Protein AF-A0A975C5L3-F1 (afdb_monomer_lite)

Secondary structure (DSSP, 8-state):
---PPPPEEEEEES--TTHHHHHHHHHHHTTTSEEEEEE-----HHHHHHHHH-SEEEEGGGSHHHHHHHHHHHTSTTHHHHHHHHHHHHHHHHHHHHHHHHT---SEEEEE-TTGGGSTT--GGGGG----TTEEEEETBTEEEEEHHHHHHHHGGGGGHHHHHTTTTS-----HHHHHHS-TTTTTGGGS-EETTT-TTGGG---HHHHHHHHHHTHHHHHHHHHS---GGGEE-TTS-BGGG-PSS-HHHHHHHHHHTTPEEEESSTT---GGGTSSGGG--

pLDDT: mean 81.51, std 17.02, range [28.88, 98.62]

Foldseek 3Di:
DPDDQFAEEEEEFEALVQLVLCVVVLVVPLVRYAYEYEYADDPDPSVVVSCVSHPYYDYLVVDPVSVVVLVVLVVDPCSRVLNRLSRLLVSLVRVVVVCVVVVHDGQKYKYAYNPCSLQPPPPCVLVSDADDLQAKAAQFPHMIMHGPNLVVLLSCLSVCQCVCPVPLLDQDQALLVLCLVAQCNRLVVLQHKDQCVLPVQSLVPPDSVVVSVSSVVCVVVSVVCSVPPDHLQRIDGNNRDRSVPPDPDGSNSSVRSS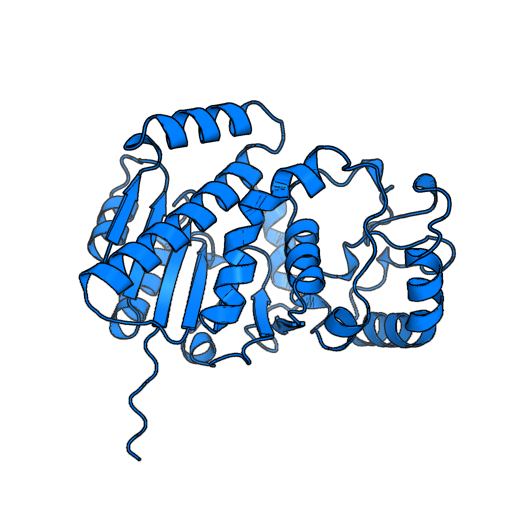VVVSHYYYHSDDPRDDPVSPPPPVVPD

Structure (mmCIF, N/CA/C/O backbone):
data_AF-A0A975C5L3-F1
#
_entry.id   AF-A0A975C5L3-F1
#
loop_
_atom_site.group_PDB
_atom_site.id
_atom_site.type_symbol
_atom_site.label_atom_id
_atom_site.label_alt_id
_atom_site.label_comp_id
_atom_site.label_asym_id
_atom_site.label_entity_id
_atom_site.label_seq_id
_atom_site.pdbx_PDB_ins_code
_atom_site.Cartn_x
_atom_site.Cartn_y
_atom_site.Cartn_z
_atom_site.occupancy
_atom_site.B_iso_or_equiv
_atom_site.auth_seq_id
_atom_site.auth_comp_id
_atom_site.auth_asym_id
_atom_site.auth_atom_id
_atom_site.pdbx_PDB_model_num
ATOM 1 N N . MET A 1 1 ? -29.195 -17.911 -3.425 1.00 42.03 1 MET A N 1
ATOM 2 C CA . MET A 1 1 ? -28.177 -17.625 -2.394 1.00 42.03 1 MET A CA 1
ATOM 3 C C . MET A 1 1 ? -28.223 -16.135 -2.129 1.00 42.03 1 MET A C 1
ATOM 5 O O . MET A 1 1 ? -28.009 -15.374 -3.059 1.00 42.03 1 MET A O 1
ATOM 9 N N . THR A 1 2 ? -28.608 -15.710 -0.929 1.00 42.00 2 THR A N 1
ATOM 10 C CA . THR A 1 2 ? -28.533 -14.300 -0.525 1.00 42.00 2 THR A CA 1
ATOM 11 C C . THR A 1 2 ? -27.067 -13.964 -0.293 1.00 42.00 2 THR A C 1
ATOM 13 O O . THR A 1 2 ? -26.479 -14.436 0.675 1.00 42.00 2 THR A O 1
ATOM 16 N N . THR A 1 3 ? -26.456 -13.226 -1.216 1.00 55.25 3 THR A N 1
ATOM 17 C CA . THR A 1 3 ? -25.088 -12.729 -1.061 1.00 55.25 3 THR A CA 1
ATOM 18 C C . THR A 1 3 ? -25.086 -11.711 0.072 1.00 55.25 3 THR A C 1
ATOM 20 O O . THR A 1 3 ? -25.647 -10.624 -0.067 1.00 55.25 3 THR A O 1
ATOM 23 N N . THR A 1 4 ? -24.520 -12.081 1.219 1.00 76.25 4 THR A N 1
ATOM 24 C CA . THR A 1 4 ? -24.207 -11.127 2.285 1.00 76.25 4 THR A CA 1
ATOM 25 C C . THR A 1 4 ? -23.258 -10.070 1.732 1.00 76.25 4 THR A C 1
ATOM 27 O O . THR A 1 4 ? -22.386 -10.392 0.925 1.00 76.25 4 THR A O 1
ATOM 30 N N . ALA A 1 5 ? -23.446 -8.812 2.134 1.00 82.94 5 ALA A N 1
ATOM 31 C CA . ALA A 1 5 ? -22.529 -7.742 1.757 1.00 82.94 5 ALA A CA 1
ATOM 32 C C . ALA A 1 5 ? -21.090 -8.099 2.190 1.00 82.94 5 ALA A C 1
ATOM 34 O O . ALA A 1 5 ? -20.931 -8.710 3.254 1.00 82.94 5 ALA A O 1
ATOM 35 N N . PRO A 1 6 ? -20.066 -7.751 1.388 1.00 87.38 6 PRO A N 1
ATOM 36 C CA . PRO A 1 6 ? -18.682 -8.053 1.727 1.00 87.38 6 PRO A CA 1
ATOM 37 C C . PRO A 1 6 ? -18.270 -7.336 3.014 1.00 87.38 6 PRO A C 1
ATOM 39 O O . PRO A 1 6 ? -18.607 -6.168 3.216 1.00 87.38 6 PRO A O 1
ATOM 42 N N . ARG A 1 7 ? -17.512 -8.022 3.869 1.00 92.44 7 ARG A N 1
ATOM 43 C CA . ARG A 1 7 ? -16.868 -7.428 5.043 1.00 92.44 7 ARG A CA 1
ATOM 44 C C . ARG A 1 7 ? -15.576 -6.749 4.620 1.00 92.44 7 ARG A C 1
ATOM 46 O O . ARG A 1 7 ? -14.694 -7.388 4.045 1.00 92.44 7 ARG A O 1
ATOM 53 N N . ILE A 1 8 ? -15.454 -5.467 4.934 1.00 92.94 8 ILE A N 1
ATOM 54 C CA . ILE A 1 8 ? -14.331 -4.634 4.507 1.00 92.94 8 ILE A CA 1
ATOM 55 C C . ILE A 1 8 ? -13.566 -4.158 5.736 1.00 92.94 8 ILE A C 1
ATOM 57 O O . ILE A 1 8 ? -14.170 -3.653 6.681 1.00 92.94 8 ILE A O 1
ATOM 61 N N . ALA A 1 9 ? -12.242 -4.284 5.689 1.00 95.56 9 ALA A N 1
ATOM 62 C CA . ALA A 1 9 ? -11.347 -3.659 6.650 1.00 95.56 9 ALA A CA 1
ATOM 63 C C . ALA A 1 9 ? -10.586 -2.491 6.016 1.00 95.56 9 ALA A C 1
ATOM 65 O O . ALA A 1 9 ? -10.124 -2.560 4.874 1.00 95.56 9 ALA A O 1
ATOM 66 N N . ILE A 1 10 ? -10.408 -1.433 6.797 1.00 94.38 10 ILE A N 1
ATOM 67 C CA . ILE A 1 10 ? -9.549 -0.297 6.493 1.00 94.38 10 ILE A CA 1
ATOM 68 C C . ILE A 1 10 ? -8.379 -0.317 7.469 1.00 94.38 10 ILE A C 1
ATOM 70 O O . ILE A 1 10 ? -8.568 -0.392 8.678 1.00 94.38 10 ILE A O 1
ATOM 74 N N . ILE A 1 11 ? -7.169 -0.201 6.944 1.00 96.56 11 ILE A N 1
ATOM 75 C CA . ILE A 1 11 ? -5.928 -0.075 7.692 1.00 96.56 11 ILE A CA 1
ATOM 76 C C . ILE A 1 11 ? -5.390 1.342 7.524 1.00 96.56 11 ILE A C 1
ATOM 78 O O . ILE A 1 11 ? -5.170 1.814 6.407 1.00 96.56 11 ILE A O 1
ATOM 82 N N . VAL A 1 12 ? -5.095 1.994 8.642 1.00 94.81 12 VAL A N 1
ATOM 83 C CA . VAL A 1 12 ? -4.258 3.193 8.690 1.00 94.81 12 VAL A CA 1
ATOM 84 C C . VAL A 1 12 ? -2.928 2.816 9.325 1.00 94.81 12 VAL A C 1
ATOM 86 O O . VAL A 1 12 ? -2.862 2.437 10.492 1.00 94.81 12 VAL A O 1
ATOM 89 N N . SER A 1 13 ? -1.861 2.925 8.540 1.00 93.06 13 SER A N 1
ATOM 90 C CA . SER A 1 13 ? -0.496 2.611 8.959 1.00 93.06 13 SER A CA 1
ATOM 91 C C . SER A 1 13 ? 0.419 3.805 8.705 1.00 93.06 13 SER A C 1
ATOM 93 O O . SER A 1 13 ? 0.439 4.337 7.591 1.00 93.06 13 SER A O 1
ATOM 95 N N . GLY A 1 14 ? 1.210 4.206 9.700 1.00 88.19 14 GLY A N 1
ATOM 96 C CA . GLY A 1 14 ? 2.144 5.329 9.567 1.00 88.19 14 GLY A CA 1
ATOM 97 C C . GLY A 1 14 ? 1.851 6.463 10.539 1.00 88.19 14 GLY A C 1
ATOM 98 O O . GLY A 1 14 ? 1.280 6.246 11.598 1.00 88.19 14 GLY A O 1
ATOM 99 N N . GLN A 1 15 ? 2.288 7.673 10.198 1.00 85.50 15 GLN A N 1
ATOM 100 C CA . GLN A 1 15 ? 2.029 8.853 11.021 1.00 85.50 15 GLN A CA 1
ATOM 101 C C . GLN A 1 15 ? 0.695 9.492 10.634 1.00 85.50 15 GLN A C 1
ATOM 103 O O . GLN A 1 15 ? 0.404 9.647 9.450 1.00 85.50 15 GLN A O 1
ATOM 108 N N . THR A 1 16 ? -0.076 9.935 11.623 1.00 89.81 16 THR A N 1
ATOM 109 C CA . THR A 1 16 ? -1.404 10.538 11.433 1.00 89.81 16 THR A CA 1
ATOM 110 C C . THR A 1 16 ? -1.349 12.052 11.167 1.00 89.81 16 THR A C 1
ATOM 112 O O . THR A 1 16 ? -2.200 12.789 11.644 1.00 89.81 16 THR A O 1
ATOM 115 N N . ARG A 1 17 ? -0.337 12.556 10.440 1.00 81.88 17 ARG A N 1
ATOM 116 C CA . ARG A 1 17 ? 0.014 14.001 10.375 1.00 81.88 17 ARG A CA 1
ATOM 117 C C . ARG A 1 17 ? -1.077 14.939 9.845 1.00 81.88 17 ARG A C 1
ATOM 119 O O . ARG A 1 17 ? -1.016 16.130 10.116 1.00 81.88 17 ARG A O 1
ATOM 126 N N . CYS A 1 18 ? -2.001 14.427 9.039 1.00 86.50 18 CYS A N 1
ATOM 127 C CA . CYS A 1 18 ? -3.056 15.218 8.392 1.00 86.50 18 CYS A CA 1
ATOM 128 C C . CYS A 1 18 ? -4.451 14.687 8.735 1.00 86.50 18 CYS A C 1
ATOM 130 O O . CYS A 1 18 ? -5.402 14.856 7.969 1.00 86.50 18 CYS A O 1
ATOM 132 N N . ILE A 1 19 ? -4.567 13.974 9.860 1.00 90.12 19 ILE A N 1
ATOM 133 C CA . ILE A 1 19 ? -5.833 13.368 10.258 1.00 90.12 19 ILE A CA 1
ATOM 134 C C . ILE A 1 19 ? -6.910 14.421 10.527 1.00 90.12 19 ILE A C 1
ATOM 136 O O . ILE A 1 19 ? -8.064 14.197 10.194 1.00 90.12 19 ILE A O 1
ATOM 140 N N . ASP A 1 20 ? -6.546 15.602 11.018 1.00 88.88 20 ASP A N 1
ATOM 141 C CA . ASP A 1 20 ? -7.438 16.757 11.169 1.00 88.88 20 ASP A CA 1
ATOM 142 C C . ASP A 1 20 ? -8.219 17.085 9.881 1.00 88.88 20 ASP A C 1
ATOM 144 O O . ASP A 1 20 ? -9.406 17.412 9.932 1.00 88.88 20 ASP A O 1
ATOM 148 N N . ARG A 1 21 ? -7.581 16.923 8.716 1.00 86.38 21 ARG A N 1
ATOM 149 C CA . ARG A 1 21 ? -8.182 17.186 7.401 1.00 86.38 21 ARG A CA 1
ATOM 150 C C . ARG A 1 21 ? -9.021 16.028 6.875 1.00 86.38 21 ARG A C 1
ATOM 152 O O . ARG A 1 21 ? -9.931 16.259 6.085 1.00 86.38 21 ARG A O 1
ATOM 159 N N . THR A 1 22 ? -8.740 14.793 7.289 1.00 86.44 22 THR A N 1
ATOM 160 C CA . THR A 1 22 ? -9.353 13.576 6.722 1.00 86.44 22 THR A CA 1
ATOM 161 C C . THR A 1 22 ? -10.258 12.815 7.690 1.00 86.44 22 THR A C 1
ATOM 163 O O . THR A 1 22 ? -10.952 11.893 7.274 1.00 86.44 22 THR A O 1
ATOM 166 N N . LEU A 1 23 ? -10.340 13.214 8.962 1.00 89.38 23 LEU A N 1
ATOM 167 C CA . LEU A 1 23 ? -11.107 12.517 10.002 1.00 89.38 23 LEU A CA 1
ATOM 168 C C . LEU A 1 23 ? -12.591 12.356 9.652 1.00 89.38 23 LEU A C 1
ATOM 170 O O . LEU A 1 23 ? -13.190 11.319 9.927 1.00 89.38 23 LEU A O 1
ATOM 174 N N . HIS A 1 24 ? -13.178 13.362 9.001 1.00 86.94 24 HIS A N 1
ATOM 175 C CA . HIS A 1 24 ? -14.564 13.307 8.540 1.00 86.94 24 HIS A CA 1
ATOM 176 C C . HIS A 1 24 ? -14.813 12.166 7.538 1.00 86.94 24 HIS A C 1
ATOM 178 O O . HIS A 1 24 ? -15.898 11.588 7.546 1.00 86.94 24 HIS A O 1
ATOM 184 N N . LEU A 1 25 ? -13.811 11.805 6.727 1.00 84.62 25 LEU A N 1
ATOM 185 C CA . LEU A 1 25 ? -13.885 10.670 5.807 1.00 84.62 25 LEU A CA 1
ATOM 186 C C . LEU A 1 25 ? -13.914 9.354 6.584 1.00 84.62 25 LEU A C 1
ATOM 188 O O . LEU A 1 25 ? -14.790 8.528 6.346 1.00 84.62 25 LEU A O 1
ATOM 192 N N . PHE A 1 26 ? -13.019 9.191 7.565 1.00 88.00 26 PHE A N 1
ATOM 193 C CA . PHE A 1 26 ? -12.974 7.988 8.401 1.00 88.00 26 PHE A CA 1
ATOM 194 C C . PHE A 1 26 ? -14.278 7.761 9.164 1.00 88.00 26 PHE A C 1
ATOM 196 O O . PHE A 1 26 ? -14.747 6.628 9.189 1.00 88.00 26 PHE A O 1
ATOM 203 N N . ARG A 1 27 ? -14.911 8.819 9.696 1.00 89.62 27 ARG A N 1
ATOM 204 C CA . ARG A 1 27 ? -16.241 8.712 10.325 1.00 89.62 27 ARG A CA 1
ATOM 205 C C . ARG A 1 27 ? -17.258 8.067 9.376 1.00 89.62 27 ARG A C 1
ATOM 207 O O . ARG A 1 27 ? -17.875 7.073 9.745 1.00 89.62 27 ARG A O 1
ATOM 214 N N . GLY A 1 28 ? -17.373 8.573 8.145 1.00 85.94 28 GLY A N 1
ATOM 215 C CA . GLY A 1 28 ? -18.297 8.017 7.149 1.00 85.94 28 GLY A CA 1
ATOM 216 C C . GLY A 1 28 ? -17.922 6.599 6.706 1.00 85.94 28 GLY A C 1
ATOM 217 O O . GLY A 1 28 ? -18.781 5.738 6.549 1.00 85.94 28 GLY A O 1
ATOM 218 N N . TRP A 1 29 ? -16.632 6.308 6.546 1.00 85.62 29 TRP A N 1
ATOM 219 C CA . TRP A 1 29 ? -16.181 4.975 6.143 1.00 85.62 29 TRP A CA 1
ATOM 220 C C . TRP A 1 29 ? -16.449 3.908 7.205 1.00 85.62 29 TRP A C 1
ATOM 222 O O . TRP A 1 29 ? -16.836 2.790 6.856 1.00 85.62 29 TRP A O 1
ATOM 232 N N . THR A 1 30 ? -16.334 4.263 8.487 1.00 90.00 30 THR A N 1
ATOM 233 C CA . THR A 1 30 ? -16.608 3.341 9.601 1.00 90.00 30 THR A CA 1
ATOM 234 C C . THR A 1 30 ? -18.077 2.945 9.758 1.00 90.00 30 THR A C 1
ATOM 236 O O . THR A 1 30 ? -18.391 2.045 10.532 1.00 90.00 30 THR A O 1
ATOM 239 N N . GLU A 1 31 ? -18.988 3.539 8.981 1.00 87.50 31 GLU A N 1
ATOM 240 C CA . GLU A 1 31 ? -20.376 3.072 8.885 1.00 87.50 31 GLU A CA 1
ATOM 241 C C . GLU A 1 31 ? -20.504 1.748 8.111 1.00 87.50 31 GLU A C 1
ATOM 243 O O . GLU A 1 31 ? -21.488 1.029 8.280 1.00 87.50 31 GLU A O 1
ATOM 248 N N . THR A 1 32 ? -19.536 1.420 7.244 1.00 85.50 32 THR A N 1
ATOM 249 C CA . THR A 1 32 ? -19.613 0.243 6.351 1.00 85.50 32 THR A CA 1
ATOM 250 C C . THR A 1 32 ? -18.341 -0.602 6.294 1.00 85.50 32 THR A C 1
ATOM 252 O O . THR A 1 32 ? -18.314 -1.612 5.592 1.00 85.50 32 THR A O 1
ATOM 255 N N . ALA A 1 33 ? -17.300 -0.214 7.027 1.00 91.06 33 ALA A N 1
ATOM 256 C CA . ALA A 1 33 ? -16.035 -0.928 7.115 1.00 91.06 33 ALA A CA 1
ATOM 257 C C . ALA A 1 33 ? -15.465 -0.835 8.532 1.00 91.06 33 ALA A C 1
ATOM 259 O O . ALA A 1 33 ? -15.693 0.140 9.245 1.00 91.06 33 ALA A O 1
ATOM 260 N N . ASP A 1 34 ? -14.673 -1.828 8.913 1.00 96.31 34 ASP A N 1
ATOM 261 C CA . ASP A 1 34 ? -13.998 -1.852 10.205 1.00 96.31 34 ASP A CA 1
ATOM 262 C C . ASP A 1 34 ? -12.599 -1.246 10.093 1.00 96.31 34 ASP A C 1
ATOM 264 O O . ASP A 1 34 ? -11.837 -1.563 9.180 1.00 96.31 34 ASP A O 1
ATOM 268 N N . LEU A 1 35 ? -12.256 -0.349 11.017 1.00 96.75 35 LEU A N 1
ATOM 269 C CA . LEU A 1 35 ? -10.998 0.394 10.995 1.00 96.75 35 LEU A CA 1
ATOM 270 C C . LEU A 1 35 ? -9.958 -0.224 11.941 1.00 96.75 35 LEU A C 1
ATOM 272 O O . LEU A 1 35 ? -10.248 -0.505 13.102 1.00 96.75 35 LEU A O 1
ATOM 276 N N . PHE A 1 36 ? -8.727 -0.344 11.455 1.00 98.50 36 PHE A N 1
ATOM 277 C CA . PHE A 1 36 ? -7.550 -0.815 12.177 1.00 98.50 36 PHE A CA 1
ATOM 278 C C . PHE A 1 36 ? -6.430 0.212 12.065 1.00 98.50 36 PHE A C 1
ATOM 280 O O . PHE A 1 36 ? -6.155 0.715 10.973 1.00 98.50 36 PHE A O 1
ATOM 287 N N . VAL A 1 37 ? -5.764 0.530 13.177 1.00 97.94 37 VAL A N 1
ATOM 288 C CA . VAL A 1 37 ? -4.755 1.601 13.197 1.00 97.94 37 VAL A CA 1
ATOM 289 C C . VAL A 1 37 ? -3.463 1.138 13.857 1.00 97.94 37 VAL A C 1
ATOM 291 O O . VAL A 1 37 ? -3.467 0.714 15.009 1.00 97.94 37 VAL A O 1
ATOM 294 N N . VAL A 1 38 ? -2.337 1.289 13.159 1.00 97.94 38 VAL A N 1
ATOM 295 C CA . VAL A 1 38 ? -1.002 1.171 13.762 1.00 97.94 38 VAL A CA 1
ATOM 296 C C . VAL A 1 38 ? -0.193 2.425 13.464 1.00 97.94 38 VAL A C 1
ATOM 298 O O . VAL A 1 38 ? 0.075 2.764 12.309 1.00 97.94 38 VAL A O 1
ATOM 301 N N . THR A 1 39 ? 0.190 3.135 14.521 1.00 96.62 39 THR A N 1
ATOM 302 C CA . THR A 1 39 ? 0.793 4.474 14.435 1.00 96.62 39 THR A CA 1
ATOM 303 C C . THR A 1 39 ? 1.829 4.689 15.537 1.00 96.62 39 THR A C 1
ATOM 305 O O . THR A 1 39 ? 1.969 3.872 16.440 1.00 96.62 39 THR A O 1
ATOM 308 N N . ASN A 1 40 ? 2.554 5.803 15.458 1.00 95.56 40 ASN A N 1
ATOM 309 C CA . ASN A 1 40 ? 3.244 6.375 16.611 1.00 95.56 40 ASN A CA 1
ATOM 310 C C . ASN A 1 40 ? 2.274 7.161 17.487 1.00 95.56 40 ASN A C 1
ATOM 312 O O . ASN A 1 40 ? 1.288 7.723 16.985 1.00 95.56 40 ASN A O 1
ATOM 316 N N . ARG A 1 41 ? 2.593 7.254 18.774 1.00 94.00 41 ARG A N 1
ATOM 317 C CA . ARG A 1 41 ? 1.854 8.082 19.725 1.00 94.00 41 ARG A CA 1
ATOM 318 C C . ARG A 1 41 ? 2.050 9.566 19.415 1.00 94.00 41 ARG A C 1
ATOM 320 O O . ARG A 1 41 ? 3.173 10.043 19.273 1.00 94.00 41 ARG A O 1
ATOM 327 N N . ALA A 1 42 ? 0.951 10.309 19.353 1.00 89.25 42 ALA A N 1
ATOM 328 C CA . ALA A 1 42 ? 0.951 11.764 19.278 1.00 89.25 42 ALA A CA 1
ATOM 329 C C . ALA A 1 42 ? -0.054 12.338 20.288 1.00 89.25 42 ALA A C 1
ATOM 331 O O . ALA A 1 42 ? -1.143 11.799 20.476 1.00 89.25 42 ALA A O 1
ATOM 332 N N . GLU A 1 43 ? 0.277 13.465 20.921 1.00 76.81 43 GLU A N 1
ATOM 333 C CA . GLU A 1 43 ? -0.654 14.199 21.795 1.00 76.81 43 GLU A CA 1
ATOM 334 C C . GLU A 1 43 ? -1.637 15.056 20.976 1.00 76.81 43 GLU A C 1
ATOM 336 O O . GLU A 1 43 ? -1.821 16.246 21.221 1.00 76.81 43 GLU A O 1
ATOM 341 N N . ASP A 1 44 ? -2.264 14.438 19.976 1.00 87.31 44 ASP A N 1
ATOM 342 C CA . ASP A 1 44 ? -3.196 15.062 19.039 1.00 87.31 44 ASP A CA 1
ATOM 343 C C . ASP A 1 44 ? -4.633 14.590 19.329 1.00 87.31 44 ASP A C 1
ATOM 345 O O . ASP A 1 44 ? -4.915 13.390 19.409 1.00 87.31 44 ASP A O 1
ATOM 349 N N . ALA A 1 45 ? -5.561 15.538 19.488 1.00 90.69 45 ALA A N 1
ATOM 350 C CA . ALA A 1 45 ? -6.979 15.254 19.691 1.00 90.69 45 ALA A CA 1
ATOM 351 C C . ALA A 1 45 ? -7.607 14.499 18.506 1.00 90.69 45 ALA A C 1
ATOM 353 O O . ALA A 1 45 ? -8.419 13.601 18.719 1.00 90.69 45 ALA A O 1
ATOM 354 N N . ALA A 1 46 ? -7.204 14.809 17.273 1.00 91.19 46 ALA A N 1
ATOM 355 C CA . ALA A 1 46 ? -7.711 14.151 16.077 1.00 91.19 46 ALA A CA 1
ATOM 356 C C . ALA A 1 46 ? -7.177 12.713 15.943 1.00 91.19 46 ALA A C 1
ATOM 358 O O . ALA A 1 46 ? -7.911 11.832 15.494 1.00 91.19 46 ALA A O 1
ATOM 359 N N . GLN A 1 47 ? -5.952 12.432 16.415 1.00 94.62 47 GLN A N 1
ATOM 360 C CA . GLN A 1 47 ? -5.470 11.051 16.548 1.00 94.62 47 GLN A CA 1
ATOM 361 C C . GLN A 1 47 ? -6.309 10.286 17.579 1.00 94.62 47 GLN A C 1
ATOM 363 O O . GLN A 1 47 ? -6.781 9.192 17.282 1.00 94.62 47 GLN A O 1
ATOM 368 N N . LYS A 1 48 ? -6.537 10.862 18.768 1.00 95.06 48 LYS A N 1
ATOM 369 C CA . LYS A 1 48 ? -7.373 10.235 19.811 1.00 95.06 48 LYS A CA 1
ATOM 370 C C . LYS A 1 48 ? -8.770 9.908 19.286 1.00 95.06 48 LYS A C 1
ATOM 372 O O . LYS A 1 48 ? -9.288 8.831 19.568 1.00 95.06 48 LYS A O 1
ATOM 377 N N . GLU A 1 49 ? -9.352 10.801 18.491 1.00 96.12 49 GLU A N 1
ATOM 378 C CA . GLU A 1 49 ? -10.651 10.550 17.881 1.00 96.12 49 GLU A CA 1
ATOM 379 C C . GLU A 1 49 ? -10.610 9.431 16.829 1.00 96.12 49 GLU A C 1
ATOM 381 O O . GLU A 1 49 ? -11.444 8.532 16.888 1.00 96.12 49 GLU A O 1
ATOM 386 N N . LEU A 1 50 ? -9.625 9.423 15.921 1.00 95.44 50 LEU A N 1
ATOM 387 C CA . LEU A 1 50 ? -9.445 8.333 14.951 1.00 95.44 50 LEU A CA 1
ATOM 388 C C . LEU A 1 50 ? -9.358 6.965 15.646 1.00 95.44 50 LEU A C 1
ATOM 390 O O . LEU A 1 50 ? -9.991 6.007 15.208 1.00 95.44 50 LEU A O 1
ATOM 394 N N . LEU A 1 51 ? -8.599 6.877 16.741 1.00 96.25 51 LEU A N 1
ATOM 395 C CA . LEU A 1 51 ? -8.467 5.645 17.523 1.00 96.25 51 LEU A CA 1
ATOM 396 C C . LEU A 1 51 ? -9.790 5.227 18.181 1.00 96.25 51 LEU A C 1
ATOM 398 O O . LEU A 1 51 ? -10.041 4.034 18.324 1.00 96.25 51 LEU A O 1
ATOM 402 N N . GLY A 1 52 ? -10.655 6.184 18.532 1.00 97.25 52 GLY A N 1
ATOM 403 C CA . GLY A 1 52 ? -12.007 5.919 19.034 1.00 97.25 52 GLY A CA 1
ATOM 404 C C . GLY A 1 52 ? -12.965 5.333 17.989 1.00 97.25 52 GLY A C 1
ATOM 405 O O . GLY A 1 52 ? -13.966 4.727 18.364 1.00 97.25 52 GLY A O 1
ATOM 406 N N . LEU A 1 53 ? -12.660 5.481 16.695 1.00 96.69 53 LEU A N 1
ATOM 407 C CA . LEU A 1 53 ? -13.408 4.863 15.593 1.00 96.69 53 LEU A CA 1
ATOM 408 C C . LEU A 1 53 ? -12.915 3.441 15.261 1.00 96.69 53 LEU A C 1
ATOM 410 O O . LEU A 1 53 ? -13.619 2.679 14.599 1.00 96.69 53 LEU A O 1
ATOM 414 N N . ALA A 1 54 ? -11.696 3.087 15.673 1.00 97.88 54 ALA A N 1
ATOM 415 C CA . ALA A 1 54 ? -11.052 1.833 15.301 1.00 97.88 54 ALA A CA 1
ATOM 416 C C . ALA A 1 54 ? -11.585 0.636 16.108 1.00 97.88 54 ALA A C 1
ATOM 418 O O . ALA A 1 54 ? -11.818 0.732 17.311 1.00 97.88 54 ALA A O 1
ATOM 419 N N . LYS A 1 55 ? -11.718 -0.526 15.456 1.00 98.12 55 LYS A N 1
ATOM 420 C CA . LYS A 1 55 ? -12.008 -1.808 16.120 1.00 98.12 55 LYS A CA 1
ATOM 421 C C . LYS A 1 55 ? -10.833 -2.301 16.946 1.00 98.12 55 LYS A C 1
ATOM 423 O O . LYS A 1 55 ? -11.030 -2.862 18.019 1.00 98.12 55 LYS A O 1
ATOM 428 N N . ALA A 1 56 ? -9.625 -2.077 16.443 1.00 98.31 56 ALA A N 1
ATOM 429 C CA . ALA A 1 56 ? -8.393 -2.338 17.157 1.00 98.31 56 ALA A CA 1
ATOM 430 C C . ALA A 1 56 ? -7.321 -1.340 16.720 1.00 98.31 56 ALA A C 1
ATOM 432 O O . ALA A 1 56 ? -7.282 -0.894 15.568 1.00 98.31 56 ALA A O 1
ATOM 433 N N . TRP A 1 57 ? -6.424 -1.007 17.639 1.00 98.00 57 TRP A N 1
ATOM 434 C CA . TRP A 1 57 ? -5.287 -0.150 17.350 1.00 98.00 57 TRP A CA 1
ATOM 435 C C . TRP A 1 57 ? -4.075 -0.516 18.205 1.00 98.00 57 TRP A C 1
ATOM 437 O O . TRP A 1 57 ? -4.205 -1.175 19.236 1.00 98.00 57 TRP A O 1
ATOM 447 N N . ARG A 1 58 ? -2.887 -0.099 17.761 1.00 97.06 58 ARG A N 1
ATOM 448 C CA . ARG A 1 58 ? -1.623 -0.290 18.481 1.00 97.06 58 ARG A CA 1
ATOM 449 C C . ARG A 1 58 ? -0.686 0.893 18.250 1.00 97.06 58 ARG A C 1
ATOM 451 O O . ARG A 1 58 ? -0.580 1.392 17.127 1.00 97.06 58 ARG A O 1
ATOM 458 N N . PHE A 1 59 ? 0.028 1.297 19.296 1.00 97.62 59 PHE A N 1
ATOM 459 C CA . PHE A 1 59 ? 1.198 2.158 19.163 1.00 97.62 59 PHE A CA 1
ATOM 460 C C . PHE A 1 59 ? 2.465 1.316 19.022 1.00 97.62 59 PHE A C 1
ATOM 462 O O . PHE A 1 59 ? 2.623 0.330 19.740 1.00 97.62 59 PHE A O 1
ATOM 469 N N . ILE A 1 60 ? 3.369 1.693 18.113 1.00 96.56 60 ILE A N 1
ATOM 470 C CA . ILE A 1 60 ? 4.661 0.998 17.963 1.00 96.56 60 ILE A CA 1
ATOM 471 C C . ILE A 1 60 ? 5.467 1.061 19.266 1.00 96.56 60 ILE A C 1
ATOM 473 O O . ILE A 1 60 ? 6.114 0.091 19.636 1.00 96.56 60 ILE A O 1
ATOM 477 N N . GLU A 1 61 ? 5.359 2.169 19.998 1.00 96.19 61 GLU A N 1
ATOM 478 C CA . GLU A 1 61 ? 6.055 2.405 21.263 1.00 96.19 61 GLU A CA 1
ATOM 479 C C . GLU A 1 61 ? 5.611 1.473 22.402 1.00 96.19 61 GLU A C 1
ATOM 481 O O . GLU A 1 61 ? 6.325 1.357 23.397 1.00 96.19 61 GLU A O 1
ATOM 486 N N . ASP A 1 62 ? 4.447 0.823 22.281 1.00 96.38 62 ASP A N 1
ATOM 487 C CA . ASP A 1 62 ? 3.922 -0.080 23.312 1.00 96.38 62 ASP A CA 1
ATOM 488 C C . ASP A 1 62 ? 4.572 -1.482 23.252 1.00 96.38 62 ASP A C 1
ATOM 490 O O . ASP A 1 62 ? 4.414 -2.273 24.182 1.00 96.38 62 ASP A O 1
ATOM 494 N N . ASP A 1 63 ? 5.325 -1.790 22.189 1.00 96.94 63 ASP A N 1
ATOM 495 C CA . ASP A 1 63 ? 6.106 -3.020 22.028 1.00 96.94 63 ASP A CA 1
ATOM 496 C C . ASP A 1 63 ? 7.594 -2.670 21.895 1.00 96.94 63 ASP A C 1
ATOM 498 O O . ASP A 1 63 ? 8.020 -2.028 20.933 1.00 96.94 63 ASP A O 1
ATOM 502 N N . SER A 1 64 ? 8.407 -3.101 22.863 1.00 96.25 64 SER A N 1
ATOM 503 C CA . SER A 1 64 ? 9.828 -2.745 22.905 1.00 96.25 64 SER A CA 1
ATOM 504 C C . SER A 1 64 ? 10.605 -3.233 21.682 1.00 96.25 64 SER A C 1
ATOM 506 O O . SER A 1 64 ? 11.492 -2.526 21.216 1.00 96.25 64 SER A O 1
ATOM 508 N N . ALA A 1 65 ? 10.274 -4.410 21.141 1.00 96.19 65 ALA A N 1
ATOM 509 C CA . ALA A 1 65 ? 10.981 -4.953 19.986 1.00 96.19 65 ALA A CA 1
ATOM 510 C C . ALA A 1 65 ? 10.643 -4.164 18.713 1.00 96.19 65 ALA A C 1
ATOM 512 O O . ALA A 1 65 ? 11.540 -3.831 17.940 1.00 96.19 65 ALA A O 1
ATOM 513 N N . LEU A 1 66 ? 9.368 -3.805 18.524 1.00 95.56 66 LEU A N 1
ATOM 514 C CA . LEU A 1 66 ? 8.947 -2.976 17.389 1.00 95.56 66 LEU A CA 1
ATOM 515 C C . LEU A 1 66 ? 9.511 -1.554 17.477 1.00 95.56 66 LEU A C 1
ATOM 517 O O . LEU A 1 66 ? 9.912 -0.990 16.459 1.00 95.56 66 LEU A O 1
ATOM 521 N N . ALA A 1 67 ? 9.571 -0.982 18.680 1.00 96.50 67 ALA A N 1
ATOM 522 C CA . ALA A 1 67 ? 10.167 0.329 18.908 1.00 96.50 67 ALA A CA 1
ATOM 523 C C . ALA A 1 67 ? 11.675 0.340 18.601 1.00 96.50 67 ALA A C 1
ATOM 525 O O . ALA A 1 67 ? 12.167 1.277 17.969 1.00 96.50 67 ALA A O 1
ATOM 526 N N . GLU A 1 68 ? 12.409 -0.701 19.006 1.00 96.56 68 GLU A N 1
ATOM 527 C CA . GLU A 1 68 ? 13.830 -0.871 18.673 1.00 96.56 68 GLU A CA 1
ATOM 528 C C . GLU A 1 68 ? 14.051 -1.032 17.163 1.00 96.56 68 GLU A C 1
ATOM 530 O O . GLU A 1 68 ? 14.949 -0.401 16.599 1.00 96.56 68 GLU A O 1
ATOM 535 N N . GLU A 1 69 ? 13.214 -1.828 16.492 1.00 94.25 69 GLU A N 1
ATOM 536 C CA . GLU A 1 69 ? 13.276 -2.019 15.042 1.00 94.25 69 GLU A CA 1
ATOM 537 C C . GLU A 1 69 ? 12.992 -0.714 14.285 1.00 94.25 69 GLU A C 1
ATOM 539 O O . GLU A 1 69 ? 13.761 -0.329 13.400 1.00 94.25 69 GLU A O 1
ATOM 544 N N . GLU A 1 70 ? 11.941 0.022 14.661 1.00 94.50 70 GLU A N 1
ATOM 545 C CA . GLU A 1 70 ? 11.656 1.336 14.083 1.00 94.50 70 GLU A CA 1
ATOM 546 C C . GLU A 1 70 ? 12.821 2.310 14.305 1.00 94.50 70 GLU A C 1
ATOM 548 O O . GLU A 1 70 ? 13.253 2.977 13.362 1.00 94.50 70 GLU A O 1
ATOM 553 N N . ALA A 1 71 ? 13.364 2.380 15.524 1.00 94.44 71 ALA A N 1
ATOM 554 C CA . ALA A 1 71 ? 14.493 3.249 15.832 1.00 94.44 71 ALA A CA 1
ATOM 555 C C . ALA A 1 71 ? 15.719 2.920 14.966 1.00 94.44 71 ALA A C 1
ATOM 557 O O . ALA A 1 71 ? 16.360 3.836 14.448 1.00 94.44 71 ALA A O 1
ATOM 558 N N . ALA A 1 72 ? 16.011 1.632 14.752 1.00 91.25 72 ALA A N 1
ATOM 559 C CA . ALA A 1 72 ? 17.085 1.189 13.870 1.00 91.25 72 ALA A CA 1
ATOM 560 C C . ALA A 1 72 ? 16.852 1.634 12.418 1.00 91.25 72 ALA A C 1
ATOM 562 O O . ALA A 1 72 ? 17.761 2.194 11.799 1.00 91.25 72 ALA A O 1
ATOM 563 N N . LEU A 1 73 ? 15.632 1.471 11.891 1.00 89.00 73 LEU A N 1
ATOM 564 C CA . LEU A 1 73 ? 15.277 1.933 10.546 1.00 89.00 73 LEU A CA 1
ATOM 565 C C . LEU A 1 73 ? 15.499 3.442 10.401 1.00 89.00 73 LEU A C 1
ATOM 567 O O . LEU A 1 73 ? 16.117 3.879 9.432 1.00 89.00 73 LEU A O 1
ATOM 571 N N . LEU A 1 74 ? 15.049 4.234 11.379 1.00 89.81 74 LEU A N 1
ATOM 572 C CA . LEU A 1 74 ? 15.133 5.698 11.371 1.00 89.81 74 LEU A CA 1
ATOM 573 C C . LEU A 1 74 ? 16.568 6.256 11.400 1.00 89.81 74 LEU A C 1
ATOM 575 O O . LEU A 1 74 ? 16.751 7.440 11.121 1.00 89.81 74 LEU A O 1
ATOM 579 N N . THR A 1 75 ? 17.589 5.437 11.677 1.00 87.31 75 THR A N 1
ATOM 580 C CA . THR A 1 75 ? 19.002 5.856 11.566 1.00 87.31 75 THR A CA 1
ATOM 581 C C . THR A 1 75 ? 19.459 6.080 10.123 1.00 87.31 75 THR A C 1
ATOM 583 O O . THR A 1 75 ? 20.496 6.701 9.880 1.00 87.31 75 THR A O 1
ATOM 586 N N . HIS A 1 76 ? 18.688 5.592 9.154 1.00 80.62 76 HIS A N 1
ATOM 587 C CA . HIS A 1 76 ? 19.004 5.701 7.743 1.00 80.62 76 HIS A CA 1
ATOM 588 C C . HIS A 1 76 ? 18.274 6.871 7.059 1.00 80.62 76 HIS A C 1
ATOM 590 O O . HIS A 1 76 ? 17.143 7.181 7.435 1.00 80.62 76 HIS A O 1
ATOM 596 N N . PRO A 1 77 ? 18.841 7.463 5.983 1.00 76.62 77 PRO A N 1
ATOM 597 C CA . PRO A 1 77 ? 18.229 8.590 5.265 1.00 76.62 77 PRO A CA 1
ATOM 598 C C . PRO A 1 77 ? 16.776 8.368 4.809 1.00 76.62 77 PRO A C 1
ATOM 600 O O . PRO A 1 77 ? 15.982 9.301 4.800 1.00 76.62 77 PRO A O 1
ATOM 603 N N . GLU A 1 78 ? 16.407 7.127 4.486 1.00 75.56 78 GLU A N 1
ATOM 604 C CA . GLU A 1 78 ? 15.059 6.734 4.042 1.00 75.56 78 GLU A CA 1
ATOM 605 C C . GLU A 1 78 ? 14.302 5.875 5.068 1.00 75.56 78 GLU A C 1
ATOM 607 O O . GLU A 1 78 ? 13.254 5.286 4.782 1.00 75.56 78 GLU A O 1
ATOM 612 N N . GLY A 1 79 ? 14.819 5.819 6.295 1.00 82.31 79 GLY A N 1
ATOM 613 C CA . GLY A 1 79 ? 14.264 5.048 7.400 1.00 82.31 79 GLY A CA 1
ATOM 614 C C . GLY A 1 79 ? 12.792 5.325 7.666 1.00 82.31 79 GLY A C 1
ATOM 615 O O . GLY A 1 79 ? 12.025 4.412 7.960 1.00 82.31 79 GLY A O 1
ATOM 616 N N . GLY A 1 80 ? 12.366 6.578 7.476 1.00 86.19 80 GLY A N 1
ATOM 617 C CA . GLY A 1 80 ? 10.971 6.981 7.640 1.00 86.19 80 GLY A CA 1
ATOM 618 C C . GLY A 1 80 ? 10.009 6.245 6.703 1.00 86.19 80 GLY A C 1
ATOM 619 O O . GLY A 1 80 ? 8.900 5.916 7.121 1.00 86.19 80 GLY A O 1
ATOM 620 N N . LYS A 1 81 ? 10.420 5.940 5.464 1.00 85.12 81 LYS A N 1
ATOM 621 C CA . LYS A 1 81 ? 9.601 5.156 4.526 1.00 85.12 81 LYS A CA 1
ATOM 622 C C . LYS A 1 81 ? 9.566 3.687 4.938 1.00 85.12 81 LYS A C 1
ATOM 624 O O . LYS A 1 81 ? 8.495 3.092 4.971 1.00 85.12 81 LYS A O 1
ATOM 629 N N . ALA A 1 82 ? 10.706 3.110 5.322 1.00 87.00 82 ALA A N 1
ATOM 630 C CA . ALA A 1 82 ? 10.765 1.733 5.822 1.00 87.00 82 ALA A CA 1
ATOM 631 C C . ALA A 1 82 ? 9.886 1.532 7.071 1.00 87.00 82 ALA A C 1
ATOM 633 O O . ALA A 1 82 ? 9.112 0.578 7.133 1.00 87.00 82 ALA A O 1
ATOM 634 N N . ALA A 1 83 ? 9.911 2.486 8.004 1.00 90.75 83 ALA A N 1
ATOM 635 C CA . ALA A 1 83 ? 9.081 2.472 9.205 1.00 90.75 83 ALA A CA 1
ATOM 636 C C . ALA A 1 83 ? 7.568 2.522 8.903 1.00 90.75 83 ALA A C 1
ATOM 638 O O . ALA A 1 83 ? 6.761 1.979 9.658 1.00 90.75 83 ALA A O 1
ATOM 639 N N . GLN A 1 84 ? 7.144 3.143 7.794 1.00 91.12 84 GLN A N 1
ATOM 640 C CA . GLN A 1 84 ? 5.740 3.076 7.360 1.00 91.12 84 GLN A CA 1
ATOM 641 C C . GLN A 1 84 ? 5.348 1.659 6.930 1.00 91.12 84 GLN A C 1
ATOM 643 O O . GLN A 1 84 ? 4.253 1.202 7.259 1.00 91.12 84 GLN A O 1
ATOM 648 N N . TRP A 1 85 ? 6.244 0.949 6.242 1.00 93.00 85 TRP A N 1
ATOM 649 C CA . TRP A 1 85 ? 6.018 -0.438 5.839 1.00 93.00 85 TRP A CA 1
ATOM 650 C C . TRP A 1 85 ? 6.038 -1.399 7.033 1.00 93.00 85 TRP A C 1
ATOM 652 O O . TRP A 1 85 ? 5.217 -2.314 7.064 1.00 93.00 85 TRP A O 1
ATOM 662 N N . LEU A 1 86 ? 6.881 -1.155 8.045 1.00 94.50 86 LEU A N 1
ATOM 663 C CA . LEU A 1 86 ? 6.834 -1.878 9.325 1.00 94.50 86 LEU A CA 1
ATOM 664 C C . LEU A 1 86 ? 5.434 -1.784 9.947 1.00 94.50 86 LEU A C 1
ATOM 666 O O . LEU A 1 86 ? 4.802 -2.799 10.230 1.00 94.50 86 LEU A O 1
ATOM 670 N N . LYS A 1 87 ? 4.895 -0.565 10.065 1.00 96.00 87 LYS A N 1
ATOM 671 C CA . LYS A 1 87 ? 3.543 -0.335 10.604 1.00 96.00 87 LYS A CA 1
ATOM 672 C C . LYS A 1 87 ? 2.447 -0.986 9.771 1.00 96.00 87 LYS A C 1
ATOM 674 O O . LYS A 1 87 ? 1.446 -1.410 10.335 1.00 96.00 87 LYS A O 1
ATOM 679 N N . LEU A 1 88 ? 2.605 -1.070 8.449 1.00 96.62 88 LEU A N 1
ATOM 680 C CA . LEU A 1 88 ? 1.660 -1.796 7.600 1.00 96.62 88 LEU A CA 1
ATOM 681 C C . LEU A 1 88 ? 1.653 -3.294 7.929 1.00 96.62 88 LEU A C 1
ATOM 683 O O . LEU A 1 88 ? 0.580 -3.880 8.060 1.00 96.62 88 LEU A O 1
ATOM 687 N N . ALA A 1 89 ? 2.834 -3.901 8.073 1.00 96.75 89 ALA A N 1
ATOM 688 C CA . ALA A 1 89 ? 2.953 -5.308 8.447 1.00 96.75 89 ALA A CA 1
ATOM 689 C C . ALA A 1 89 ? 2.343 -5.572 9.835 1.00 96.75 89 ALA A C 1
ATOM 691 O O . ALA A 1 89 ? 1.642 -6.564 10.026 1.00 96.75 89 ALA A O 1
ATOM 692 N N . GLU A 1 90 ? 2.533 -4.650 10.779 1.00 98.00 90 GLU A N 1
ATOM 693 C CA . GLU A 1 90 ? 1.904 -4.718 12.100 1.00 98.00 90 GLU A CA 1
ATOM 694 C C . GLU A 1 90 ? 0.390 -4.521 12.060 1.00 98.00 90 GLU A C 1
ATOM 696 O O . GLU A 1 90 ? -0.341 -5.240 12.737 1.00 98.00 90 GLU A O 1
ATOM 701 N N . ALA A 1 91 ? -0.113 -3.597 11.243 1.00 98.25 91 ALA A N 1
ATOM 702 C CA . ALA A 1 91 ? -1.551 -3.404 11.083 1.00 98.25 91 ALA A CA 1
ATOM 703 C C . ALA A 1 91 ? -2.227 -4.628 10.461 1.00 98.25 91 ALA A C 1
ATOM 705 O O . ALA A 1 91 ? -3.344 -4.979 10.838 1.00 98.25 91 ALA A O 1
ATOM 706 N N . TRP A 1 92 ? -1.530 -5.318 9.558 1.00 98.44 92 TRP A N 1
ATOM 707 C CA . TRP A 1 92 ? -1.969 -6.609 9.051 1.00 98.44 92 TRP A CA 1
ATOM 708 C C . TRP A 1 92 ? -2.037 -7.664 10.163 1.00 98.44 92 TRP A C 1
ATOM 710 O O . TRP A 1 92 ? -3.078 -8.291 10.331 1.00 98.44 92 TRP A O 1
ATOM 720 N N . ARG A 1 93 ? -0.987 -7.810 10.985 1.00 98.38 93 ARG A N 1
ATOM 721 C CA . ARG A 1 93 ? -0.988 -8.740 12.135 1.00 98.38 93 ARG A CA 1
ATOM 722 C C . ARG A 1 93 ? -2.102 -8.430 13.137 1.00 98.38 93 ARG A C 1
ATOM 724 O O . ARG A 1 93 ? -2.723 -9.350 13.661 1.00 98.38 93 ARG A O 1
ATOM 731 N N . LEU A 1 94 ? -2.368 -7.148 13.386 1.00 98.44 94 LEU A N 1
ATOM 732 C CA . LEU A 1 94 ? -3.462 -6.688 14.241 1.00 98.44 94 LEU A CA 1
ATOM 733 C C . LEU A 1 94 ? -4.831 -7.115 13.691 1.00 98.44 94 LEU A C 1
ATOM 735 O O . LEU A 1 94 ? -5.663 -7.610 14.448 1.00 98.44 94 LEU A O 1
ATOM 739 N N . LEU A 1 95 ? -5.047 -6.965 12.381 1.00 98.62 95 LEU A N 1
ATOM 740 C CA . LEU A 1 95 ? -6.257 -7.434 11.705 1.00 98.62 95 LEU A CA 1
ATOM 741 C C . LEU A 1 95 ? -6.402 -8.956 11.815 1.00 98.62 95 LEU A C 1
ATOM 743 O O . LEU A 1 95 ? -7.482 -9.432 12.153 1.00 98.62 95 LEU A O 1
ATOM 747 N N . GLU A 1 96 ? -5.337 -9.726 11.570 1.00 98.62 96 GLU A N 1
ATOM 748 C CA . GLU A 1 96 ? -5.391 -11.195 11.658 1.00 98.62 96 GLU A CA 1
ATOM 749 C C . GLU A 1 96 ? -5.688 -11.683 13.081 1.00 98.62 96 GLU A C 1
ATOM 751 O O . GLU A 1 96 ? -6.445 -12.637 13.259 1.00 98.62 96 GLU A O 1
ATOM 756 N N . ALA A 1 97 ? -5.138 -11.010 14.096 1.00 98.50 97 ALA A N 1
ATOM 757 C CA . ALA A 1 97 ? -5.449 -11.296 15.492 1.00 98.50 97 ALA A CA 1
ATOM 758 C C . ALA A 1 97 ? -6.928 -11.025 15.809 1.00 98.50 97 ALA A C 1
ATOM 760 O O . ALA A 1 97 ? -7.580 -11.864 16.426 1.00 98.50 97 ALA A O 1
ATOM 761 N N . TYR A 1 98 ? -7.472 -9.903 15.329 1.00 98.62 98 TYR A N 1
ATOM 762 C CA . TYR A 1 98 ? -8.886 -9.562 15.492 1.00 98.62 98 TYR A CA 1
ATOM 763 C C . TYR A 1 98 ? -9.814 -10.568 14.793 1.00 98.62 98 TYR A C 1
ATOM 765 O O . TYR A 1 98 ? -10.803 -11.011 15.370 1.00 98.62 98 TYR A O 1
ATOM 773 N N . GLU A 1 99 ? -9.491 -10.969 13.559 1.00 98.44 99 GLU A N 1
ATOM 774 C CA . GLU A 1 99 ? -10.233 -12.011 12.835 1.00 98.44 99 GLU A CA 1
ATOM 775 C C . GLU A 1 99 ? -10.286 -13.324 13.625 1.00 98.44 99 GLU A C 1
ATOM 777 O O . GLU A 1 99 ? -11.354 -13.926 13.746 1.00 98.44 99 GLU A O 1
ATOM 782 N N . ALA A 1 100 ? -9.150 -13.743 14.191 1.00 98.44 100 ALA A N 1
ATOM 783 C CA . ALA A 1 100 ? -9.051 -14.959 14.989 1.00 98.44 100 ALA A CA 1
ATOM 784 C C . ALA A 1 100 ? -9.814 -14.863 16.322 1.00 98.44 100 ALA A C 1
ATOM 786 O O . ALA A 1 100 ? -10.469 -15.824 16.716 1.00 98.44 100 ALA A O 1
ATOM 787 N N . GLU A 1 101 ? -9.748 -13.720 17.008 1.00 98.50 101 GLU A N 1
ATOM 788 C CA . GLU A 1 101 ? -10.445 -13.487 18.280 1.00 98.50 101 GLU A CA 1
ATOM 789 C C . GLU A 1 101 ? -11.971 -13.498 18.119 1.00 98.50 101 GLU A C 1
ATOM 791 O O . GLU A 1 101 ? -12.689 -14.005 18.983 1.00 98.50 101 GLU A O 1
ATOM 796 N N . HIS A 1 102 ? -12.470 -12.962 17.004 1.00 98.06 102 HIS A N 1
ATOM 797 C CA . HIS A 1 102 ? -13.902 -12.777 16.773 1.00 98.06 102 HIS A CA 1
ATOM 798 C C . HIS A 1 102 ? -14.543 -13.821 15.849 1.00 98.06 102 HIS A C 1
ATOM 800 O O . HIS A 1 102 ? -15.737 -13.711 15.573 1.00 98.06 102 HIS A O 1
ATOM 806 N N . ASP A 1 103 ? -13.784 -14.819 15.382 1.00 97.56 103 ASP A N 1
ATOM 807 C CA . ASP A 1 103 ? -14.231 -15.831 14.410 1.00 97.56 103 ASP A CA 1
ATOM 808 C C . ASP A 1 103 ? -14.876 -15.199 13.159 1.0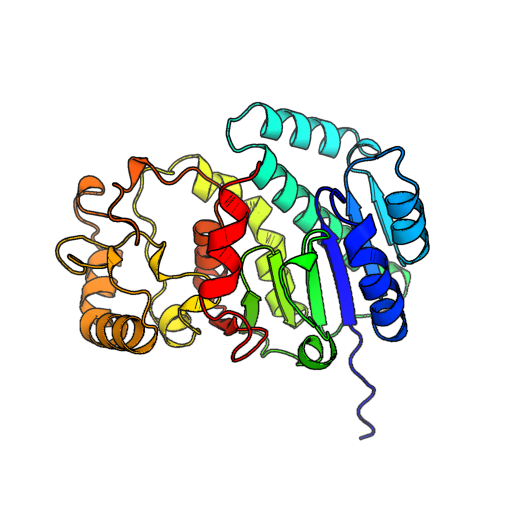0 97.56 103 ASP A C 1
ATOM 810 O O . ASP A 1 103 ? -15.948 -15.582 12.681 1.00 97.56 103 ASP A O 1
ATOM 814 N N . ILE A 1 104 ? -14.221 -14.160 12.633 1.00 96.44 104 ILE A N 1
ATOM 815 C CA .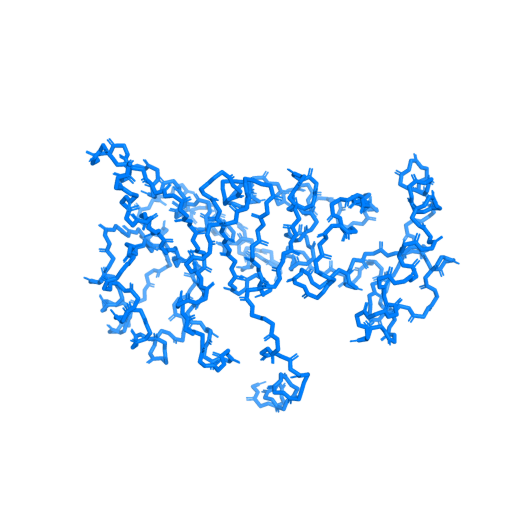 ILE A 1 104 ? -14.630 -13.475 11.405 1.00 96.44 104 ILE A CA 1
ATOM 816 C C . ILE A 1 104 ? -13.524 -13.533 10.359 1.00 96.44 104 ILE A C 1
ATOM 818 O O . ILE A 1 104 ? -12.364 -13.827 10.635 1.00 96.44 104 ILE A O 1
ATOM 822 N N . ARG A 1 105 ? -13.888 -13.199 9.123 1.00 96.38 105 ARG A N 1
ATOM 823 C CA . ARG A 1 105 ? -12.929 -12.987 8.044 1.00 96.38 105 ARG A CA 1
ATOM 824 C C . ARG A 1 105 ? -13.394 -11.842 7.164 1.00 96.38 105 ARG A C 1
ATOM 826 O O . ARG A 1 105 ? -14.571 -11.805 6.795 1.00 96.38 105 ARG A O 1
ATOM 833 N N . TYR A 1 106 ? -12.482 -10.927 6.862 1.00 95.50 106 TYR A N 1
ATOM 834 C CA . TYR A 1 106 ? -12.705 -9.846 5.915 1.00 95.50 106 TYR A CA 1
ATOM 835 C C . TYR A 1 106 ? -12.545 -10.358 4.484 1.00 95.50 106 TYR A C 1
ATOM 837 O O . TYR A 1 106 ? -11.663 -11.166 4.182 1.00 95.50 106 TYR A O 1
ATOM 845 N N . ASP A 1 107 ? -13.399 -9.869 3.592 1.00 93.00 107 ASP A N 1
ATOM 846 C CA . ASP A 1 107 ? -13.361 -10.197 2.168 1.00 93.00 107 ASP A CA 1
ATOM 847 C C . ASP A 1 107 ? -12.354 -9.301 1.436 1.00 93.00 107 ASP A C 1
ATOM 849 O O . ASP A 1 107 ? -11.609 -9.762 0.563 1.00 93.00 107 ASP A O 1
ATOM 853 N N . ALA A 1 108 ? -12.283 -8.031 1.844 1.00 92.25 108 ALA A N 1
ATOM 854 C CA . ALA A 1 108 ? -11.365 -7.043 1.299 1.00 92.25 108 ALA A CA 1
ATOM 855 C C . ALA A 1 108 ? -10.709 -6.192 2.382 1.00 92.25 108 ALA A C 1
ATOM 857 O O . ALA A 1 108 ? -11.282 -5.937 3.444 1.00 92.25 108 ALA A O 1
ATOM 858 N N . VAL A 1 109 ? -9.491 -5.749 2.079 1.00 94.75 109 VAL A N 1
ATOM 859 C CA . VAL A 1 109 ? -8.673 -4.929 2.970 1.00 94.75 109 VAL A CA 1
ATOM 860 C C . VAL A 1 109 ? -8.061 -3.788 2.172 1.00 94.75 109 VAL A C 1
ATOM 862 O O . VAL A 1 109 ? -7.518 -4.004 1.084 1.00 94.75 109 VAL A O 1
ATOM 865 N N . TYR A 1 110 ? -8.146 -2.580 2.723 1.00 92.44 110 TYR A N 1
ATOM 866 C CA . TYR A 1 110 ? -7.621 -1.364 2.114 1.00 92.44 110 TYR A CA 1
ATOM 867 C C . TYR A 1 110 ? -6.735 -0.610 3.080 1.00 92.44 110 TYR A C 1
ATOM 869 O O . TYR A 1 110 ? -7.106 -0.371 4.220 1.00 92.44 110 TYR A O 1
ATOM 877 N N . LYS A 1 111 ? -5.577 -0.179 2.603 1.00 93.88 111 LYS A N 1
ATOM 878 C CA . LYS A 1 111 ? -4.699 0.743 3.300 1.00 93.88 111 LYS A CA 1
ATOM 879 C C . LYS A 1 111 ? -5.043 2.162 2.874 1.00 93.88 111 LYS A C 1
ATOM 881 O O . LYS A 1 111 ? -5.066 2.459 1.680 1.00 93.88 111 LYS A O 1
ATOM 886 N N . LEU A 1 112 ? -5.197 3.054 3.849 1.00 89.75 112 LEU A N 1
ATOM 887 C CA . LEU A 1 112 ? -5.403 4.485 3.645 1.00 89.75 112 LEU A CA 1
ATOM 888 C C . LEU A 1 112 ? -4.374 5.293 4.438 1.00 89.75 112 LEU A C 1
ATOM 890 O O . LEU A 1 112 ? -4.047 4.980 5.583 1.00 89.75 112 LEU A O 1
ATOM 894 N N . ARG A 1 113 ? -3.838 6.344 3.817 1.00 87.75 113 ARG A N 1
ATOM 895 C CA . ARG A 1 113 ? -2.993 7.339 4.484 1.00 87.75 113 ARG A CA 1
ATOM 896 C C . ARG A 1 113 ? -3.849 8.500 4.992 1.00 87.75 113 ARG A C 1
ATOM 898 O O . ARG A 1 113 ? -4.857 8.847 4.390 1.00 87.75 113 ARG A O 1
ATOM 905 N N . THR A 1 114 ? -3.463 9.124 6.102 1.00 88.12 114 THR A N 1
ATOM 906 C CA . THR A 1 114 ? -4.242 10.245 6.665 1.00 88.12 114 THR A CA 1
ATOM 907 C C . THR A 1 114 ? -4.044 11.559 5.909 1.00 88.12 114 THR A C 1
ATOM 909 O O . THR A 1 114 ? -4.773 12.508 6.149 1.00 88.12 114 THR A O 1
ATOM 912 N N . ASP A 1 115 ? -3.062 11.644 5.013 1.00 82.38 115 ASP A N 1
ATOM 913 C CA . ASP A 1 115 ? -2.809 12.787 4.127 1.00 82.38 115 ASP A CA 1
ATOM 914 C C . ASP A 1 115 ? -3.419 12.607 2.727 1.00 82.38 115 ASP A C 1
ATOM 916 O O . ASP A 1 115 ? -2.981 13.219 1.758 1.00 82.38 115 ASP A O 1
ATOM 920 N N . LEU A 1 116 ? -4.478 11.797 2.622 1.00 76.25 116 LEU A N 1
ATOM 921 C CA . LEU A 1 116 ? -5.276 11.622 1.404 1.00 76.25 116 LEU A CA 1
ATOM 922 C C . LEU A 1 116 ? -6.124 12.850 1.023 1.00 76.25 116 LEU A C 1
ATOM 924 O O . LEU A 1 116 ? -6.854 12.787 0.041 1.00 76.25 116 LEU A O 1
ATOM 928 N N . HIS A 1 117 ? -6.035 13.981 1.735 1.00 64.94 117 HIS A N 1
ATOM 929 C CA . HIS A 1 117 ? -6.795 15.200 1.409 1.00 64.94 117 HIS A CA 1
ATOM 930 C C . HIS A 1 117 ? -6.451 15.799 0.034 1.00 64.94 117 HIS A C 1
ATOM 932 O O . HIS A 1 117 ? -7.188 16.650 -0.452 1.00 64.94 117 HIS A O 1
ATOM 938 N N . TYR A 1 118 ? -5.365 15.350 -0.605 1.00 58.84 118 TYR A N 1
ATOM 939 C CA . TYR A 1 118 ? -5.026 15.680 -1.996 1.00 58.84 118 TYR A CA 1
ATOM 940 C C . TYR A 1 118 ? -5.815 14.872 -3.040 1.00 58.84 118 TYR A C 1
ATOM 942 O O . TYR A 1 118 ? -5.672 15.124 -4.233 1.00 58.84 118 TYR A O 1
ATOM 950 N N . VAL A 1 119 ? -6.614 13.888 -2.615 1.00 57.34 119 VAL A N 1
ATOM 951 C CA . VAL A 1 119 ? -7.426 13.032 -3.487 1.00 57.34 119 VAL A CA 1
ATOM 952 C C . VAL A 1 119 ? -8.885 13.504 -3.377 1.00 57.34 119 VAL A C 1
ATOM 954 O O . VAL A 1 119 ? -9.578 13.106 -2.435 1.00 57.34 119 VAL A O 1
ATOM 957 N N . PRO A 1 120 ? -9.349 14.409 -4.264 1.00 49.94 120 PRO A N 1
ATOM 958 C CA . PRO A 1 120 ? -10.688 14.988 -4.174 1.00 49.94 120 PRO A CA 1
ATOM 959 C C . PRO A 1 120 ? -11.758 13.895 -4.252 1.00 49.94 120 PRO A C 1
ATOM 961 O O . PRO A 1 120 ? -11.700 13.032 -5.118 1.00 49.94 120 PRO A O 1
ATOM 964 N N . ASP A 1 121 ? -12.736 13.925 -3.345 1.00 53.00 121 ASP A N 1
ATOM 965 C CA . ASP A 1 121 ? -13.872 12.998 -3.338 1.00 53.00 121 ASP A CA 1
ATOM 966 C C . ASP A 1 121 ? -13.483 11.514 -3.464 1.00 53.00 121 ASP A C 1
ATOM 968 O O . ASP A 1 121 ? -14.096 10.770 -4.231 1.00 53.00 121 ASP A O 1
ATOM 972 N N . ALA A 1 122 ? -12.496 11.049 -2.684 1.00 51.41 122 ALA A N 1
ATOM 973 C CA . ALA A 1 122 ? -12.236 9.621 -2.488 1.00 51.41 122 ALA A CA 1
ATOM 974 C C . ALA A 1 122 ? -13.443 8.943 -1.803 1.00 51.41 122 ALA A C 1
ATOM 976 O O . ALA A 1 122 ? -13.417 8.564 -0.632 1.00 51.41 122 ALA A O 1
ATOM 977 N N . ARG A 1 123 ? -14.555 8.808 -2.527 1.00 53.81 123 ARG A N 1
ATOM 978 C CA . ARG A 1 123 ? -15.702 8.020 -2.114 1.00 53.81 123 ARG A CA 1
ATOM 979 C C . ARG A 1 123 ? -15.247 6.572 -2.162 1.00 53.81 123 ARG A C 1
ATOM 981 O O . ARG A 1 123 ? -15.149 5.978 -3.236 1.00 53.81 123 ARG A O 1
ATOM 988 N N . LEU A 1 124 ? -15.005 5.984 -0.990 1.00 54.22 124 LEU A N 1
ATOM 989 C CA . LEU A 1 124 ? -14.801 4.539 -0.860 1.00 54.22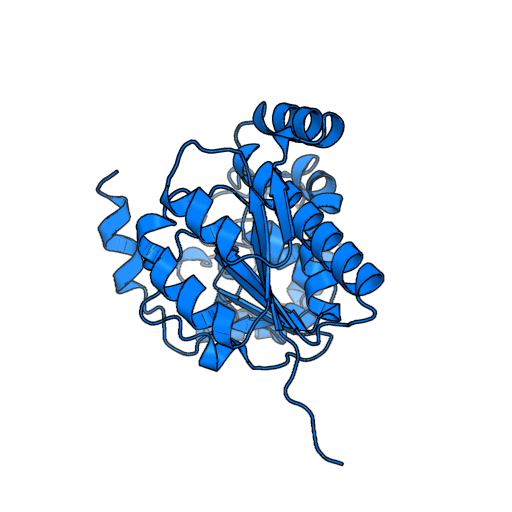 124 LEU A CA 1
ATOM 990 C C . LEU A 1 124 ? -15.993 3.720 -1.385 1.00 54.22 124 LEU A C 1
ATOM 992 O O . LEU A 1 124 ? -15.885 2.501 -1.453 1.00 54.22 124 LEU A O 1
ATOM 996 N N . ASP A 1 125 ? -17.095 4.343 -1.822 1.00 54.44 125 ASP A N 1
ATOM 997 C CA . ASP A 1 125 ? -18.107 3.679 -2.650 1.00 54.44 125 ASP A CA 1
ATOM 998 C C . ASP A 1 125 ? -17.474 2.942 -3.849 1.00 54.44 125 ASP A C 1
ATOM 1000 O O . ASP A 1 125 ? -17.928 1.852 -4.191 1.00 54.44 125 ASP A O 1
ATOM 1004 N N . HIS A 1 126 ? -16.376 3.464 -4.417 1.00 52.38 126 HIS A N 1
ATOM 1005 C CA . HIS A 1 126 ? -15.578 2.802 -5.464 1.00 52.38 126 HIS A CA 1
ATOM 1006 C C . HIS A 1 126 ? -14.577 1.768 -4.929 1.00 52.38 126 HIS A C 1
ATOM 1008 O O . HIS A 1 126 ? -14.095 0.911 -5.658 1.00 52.38 126 HIS A O 1
ATOM 1014 N N . VAL A 1 127 ? -14.282 1.805 -3.635 1.00 53.16 127 VAL A N 1
ATOM 1015 C CA . VAL A 1 127 ? -13.375 0.875 -2.954 1.00 53.16 127 VAL A CA 1
ATOM 1016 C C . VAL A 1 127 ? -14.126 -0.373 -2.466 1.00 53.16 127 VAL A C 1
ATOM 1018 O O . VAL A 1 127 ? -13.555 -1.278 -1.884 1.00 53.16 127 VAL A O 1
ATOM 1021 N N . ARG A 1 128 ? -15.421 -0.496 -2.775 1.00 58.78 128 ARG A N 1
ATOM 1022 C CA . ARG A 1 128 ? -16.212 -1.709 -2.504 1.00 58.78 128 ARG A CA 1
ATOM 1023 C C . ARG A 1 128 ? -15.991 -2.833 -3.517 1.00 58.78 128 ARG A C 1
ATOM 1025 O O . ARG A 1 128 ? -16.603 -3.894 -3.394 1.00 58.78 128 ARG A O 1
ATOM 1032 N N . HIS A 1 129 ? -15.161 -2.618 -4.534 1.00 61.81 129 HIS A N 1
ATOM 1033 C CA . HIS A 1 129 ? -14.880 -3.644 -5.527 1.00 61.81 129 HIS A CA 1
ATOM 1034 C C . HIS A 1 129 ? -13.955 -4.712 -4.945 1.00 61.81 129 HIS A C 1
ATOM 1036 O O . HIS A 1 129 ? -12.771 -4.473 -4.714 1.00 61.81 129 HIS A O 1
ATOM 1042 N N . LEU A 1 130 ? -14.500 -5.915 -4.751 1.00 66.44 130 LEU A N 1
ATOM 1043 C CA . LEU A 1 130 ? -13.686 -7.100 -4.519 1.00 66.44 130 LEU A CA 1
ATOM 1044 C C . LEU A 1 130 ? -12.825 -7.332 -5.762 1.00 66.44 130 LEU A C 1
ATOM 1046 O O . LEU A 1 130 ? -13.329 -7.750 -6.805 1.00 66.44 130 LEU A O 1
ATOM 1050 N N . ALA A 1 131 ? -11.537 -7.024 -5.644 1.00 69.06 131 ALA A N 1
ATOM 1051 C CA . ALA A 1 131 ? -10.557 -7.363 -6.662 1.00 69.06 131 ALA A CA 1
ATOM 1052 C C . ALA A 1 131 ? -10.482 -8.885 -6.825 1.00 69.06 131 ALA A C 1
ATOM 1054 O O . ALA A 1 131 ? -10.735 -9.632 -5.867 1.00 69.06 131 ALA A O 1
ATOM 1055 N N . SER A 1 132 ? -10.066 -9.347 -8.004 1.00 84.50 132 SER A N 1
ATOM 1056 C CA . SER A 1 132 ? -9.601 -10.724 -8.150 1.00 84.50 132 SER A CA 1
ATOM 1057 C C . SER A 1 132 ? -8.562 -11.058 -7.059 1.00 84.50 132 SER A C 1
ATOM 1059 O O . SER A 1 132 ? -7.836 -10.176 -6.586 1.00 84.50 132 SER A O 1
ATOM 1061 N N . PRO A 1 133 ? -8.436 -12.330 -6.640 1.00 87.75 133 PRO A N 1
ATOM 1062 C CA . PRO A 1 133 ? -7.352 -12.784 -5.771 1.00 87.75 133 PRO A CA 1
ATOM 1063 C C . PRO A 1 133 ? -5.938 -12.381 -6.212 1.00 87.75 133 PRO A C 1
ATOM 1065 O O . PRO A 1 133 ? -5.032 -12.413 -5.379 1.00 87.75 133 PRO A O 1
ATOM 1068 N N . ASP A 1 134 ? -5.774 -12.032 -7.491 1.00 92.06 134 ASP A N 1
ATOM 1069 C CA . ASP A 1 134 ? -4.503 -11.692 -8.133 1.00 92.06 134 ASP A CA 1
ATOM 1070 C C . ASP A 1 134 ? -4.484 -10.230 -8.655 1.00 92.06 134 ASP A C 1
ATOM 1072 O O . ASP A 1 134 ? -3.698 -9.858 -9.526 1.00 92.06 134 ASP A O 1
ATOM 1076 N N . GLU A 1 135 ? -5.361 -9.379 -8.115 1.00 92.31 135 GLU A N 1
ATOM 1077 C CA . GLU A 1 135 ? -5.469 -7.951 -8.432 1.00 92.31 135 GLU A CA 1
ATOM 1078 C C . GLU A 1 135 ? -5.393 -7.093 -7.166 1.00 92.31 135 GLU A C 1
ATOM 1080 O O . GLU A 1 135 ? -5.953 -7.429 -6.118 1.00 92.31 135 GLU A O 1
ATOM 1085 N N . ILE A 1 136 ? -4.740 -5.939 -7.283 1.00 92.38 136 ILE A N 1
ATOM 1086 C CA . ILE A 1 136 ? -4.757 -4.882 -6.277 1.00 92.38 136 ILE A CA 1
ATOM 1087 C C . ILE A 1 136 ? -5.154 -3.566 -6.936 1.00 92.38 136 ILE A C 1
ATOM 1089 O O . ILE A 1 136 ? -4.619 -3.184 -7.974 1.00 92.38 136 ILE A O 1
ATOM 1093 N N . PHE A 1 137 ? -6.093 -2.854 -6.332 1.00 89.62 137 PHE A N 1
ATOM 1094 C CA . PHE A 1 137 ? -6.382 -1.480 -6.700 1.00 89.62 137 PHE A CA 1
ATOM 1095 C C . PHE A 1 137 ? -5.431 -0.573 -5.933 1.00 89.62 137 PHE A C 1
ATOM 1097 O O . PHE A 1 137 ? -5.340 -0.671 -4.712 1.00 89.62 137 PHE A O 1
ATOM 1104 N N . MET A 1 138 ? -4.723 0.313 -6.621 1.00 88.25 138 MET A N 1
ATOM 1105 C CA . MET A 1 138 ? -3.830 1.274 -5.990 1.00 88.25 138 MET A CA 1
ATOM 1106 C C . MET A 1 138 ? -3.812 2.623 -6.705 1.00 88.25 138 MET A C 1
ATOM 1108 O O . MET A 1 138 ? -4.113 2.737 -7.892 1.00 88.25 138 MET A O 1
ATOM 1112 N N . GLU A 1 139 ? -3.457 3.645 -5.941 1.00 81.19 139 GLU A N 1
ATOM 1113 C CA . GLU A 1 139 ? -3.085 4.975 -6.401 1.00 81.19 139 GLU A CA 1
ATOM 1114 C C . GLU A 1 139 ? -1.905 5.372 -5.507 1.00 81.19 139 GLU A C 1
ATOM 1116 O O . GLU A 1 139 ? -2.074 5.918 -4.415 1.00 81.19 139 GLU A O 1
ATOM 1121 N N . SER A 1 140 ? -0.712 4.964 -5.943 1.00 81.12 140 SER A N 1
ATOM 1122 C CA . SER A 1 140 ? 0.533 4.995 -5.170 1.00 81.12 140 SER A CA 1
ATOM 1123 C C . SER A 1 140 ? 0.544 4.154 -3.883 1.00 81.12 140 SER A C 1
ATOM 1125 O O . SER A 1 140 ? -0.332 3.338 -3.598 1.00 81.12 140 SER A O 1
ATOM 1127 N N . ASP A 1 141 ? 1.591 4.351 -3.083 1.00 84.12 141 ASP A N 1
ATOM 1128 C CA . ASP A 1 141 ? 1.659 3.947 -1.682 1.00 84.12 141 ASP A CA 1
ATOM 1129 C C . ASP A 1 141 ? 0.649 4.689 -0.781 1.00 84.12 141 ASP A C 1
ATOM 1131 O O . ASP A 1 141 ? 0.535 4.346 0.395 1.00 84.12 141 ASP A O 1
ATOM 1135 N N . LEU A 1 142 ? -0.065 5.710 -1.276 1.00 84.06 142 LEU A N 1
ATOM 1136 C CA . LEU A 1 142 ? -1.024 6.515 -0.519 1.00 84.06 142 LEU A CA 1
ATOM 1137 C C . LEU A 1 142 ? -2.251 5.681 -0.164 1.00 84.06 142 LEU A C 1
ATOM 1139 O O . LEU A 1 142 ? -2.580 5.539 1.021 1.00 84.06 142 LEU A O 1
ATOM 1143 N N . VAL A 1 143 ? -2.866 5.080 -1.178 1.00 86.50 143 VAL A N 1
ATOM 1144 C CA . VAL A 1 143 ? -4.020 4.202 -1.034 1.00 86.50 143 VAL A CA 1
ATOM 1145 C C . VAL A 1 143 ? -3.865 2.972 -1.914 1.00 86.50 143 VAL A C 1
ATOM 1147 O O . VAL A 1 143 ? -3.571 3.065 -3.104 1.00 86.50 143 VAL A O 1
ATOM 1150 N N . PHE A 1 144 ? -4.100 1.806 -1.324 1.00 91.00 144 PHE A N 1
ATOM 1151 C CA . PHE A 1 144 ? -4.177 0.555 -2.065 1.00 91.00 144 PHE A CA 1
ATOM 1152 C C . PHE A 1 144 ? -5.016 -0.476 -1.322 1.00 91.00 144 PHE A C 1
ATOM 1154 O O . PHE A 1 144 ? -5.128 -0.439 -0.100 1.00 91.00 144 PHE A O 1
ATOM 1161 N N . GLY A 1 145 ? -5.570 -1.437 -2.044 1.00 92.06 145 GLY A N 1
ATOM 1162 C CA . GLY A 1 145 ? -6.185 -2.610 -1.454 1.00 92.06 145 GLY A CA 1
ATOM 1163 C C . GLY A 1 145 ? -6.873 -3.504 -2.465 1.00 92.06 145 GLY A C 1
ATOM 1164 O O . GLY A 1 145 ? -6.777 -3.309 -3.672 1.00 92.06 145 GLY A O 1
ATOM 1165 N N . GLY A 1 146 ? -7.546 -4.527 -1.968 1.00 91.88 146 GLY A N 1
ATOM 1166 C CA . GLY A 1 146 ? -8.172 -5.540 -2.805 1.00 91.88 146 GLY A CA 1
ATOM 1167 C C . GLY A 1 146 ? -8.690 -6.684 -1.956 1.00 91.88 146 GLY A C 1
ATOM 1168 O O . GLY A 1 146 ? -8.976 -6.505 -0.770 1.00 91.88 146 GLY A O 1
ATOM 1169 N N . SER A 1 147 ? -8.787 -7.873 -2.549 1.00 92.81 147 SER A N 1
ATOM 1170 C CA . SER A 1 147 ? -9.141 -9.072 -1.790 1.00 92.81 147 SER A CA 1
ATOM 1171 C C . SER A 1 147 ? -8.179 -9.283 -0.616 1.00 92.81 147 SER A C 1
ATOM 1173 O O . SER A 1 147 ? -6.992 -8.951 -0.697 1.00 92.81 147 SER A O 1
ATOM 1175 N N . ARG A 1 148 ? -8.653 -9.904 0.469 1.00 94.56 148 ARG A N 1
ATOM 1176 C CA . ARG A 1 148 ? -7.797 -10.240 1.622 1.00 94.56 148 ARG A CA 1
ATOM 1177 C C . ARG A 1 148 ? -6.541 -11.025 1.208 1.00 94.56 148 ARG A C 1
ATOM 1179 O O . ARG A 1 148 ? -5.479 -10.832 1.797 1.00 94.56 148 ARG A O 1
ATOM 1186 N N . LYS A 1 149 ? -6.642 -11.902 0.196 1.00 95.12 149 LYS A N 1
ATOM 1187 C CA . LYS A 1 149 ? -5.495 -12.654 -0.346 1.00 95.12 149 LYS A CA 1
ATOM 1188 C C . LYS A 1 149 ? -4.482 -11.724 -1.017 1.00 95.12 149 LYS A C 1
ATOM 1190 O O . LYS A 1 149 ? -3.307 -11.784 -0.668 1.00 95.12 149 LYS A O 1
ATOM 1195 N N . ALA A 1 150 ? -4.925 -10.856 -1.925 1.00 95.06 150 ALA A N 1
ATOM 1196 C CA . ALA A 1 150 ? -4.041 -9.901 -2.593 1.00 95.06 150 ALA A CA 1
ATOM 1197 C C . ALA A 1 150 ? -3.388 -8.937 -1.586 1.00 95.06 150 ALA A C 1
ATOM 1199 O O . ALA A 1 150 ? -2.182 -8.697 -1.636 1.00 95.06 150 ALA A O 1
ATOM 1200 N N . PHE A 1 151 ? -4.153 -8.446 -0.607 1.00 96.12 151 PHE A N 1
ATOM 1201 C CA . PHE A 1 151 ? -3.625 -7.547 0.417 1.00 96.12 151 PHE A CA 1
ATOM 1202 C C . PHE A 1 151 ? -2.559 -8.206 1.301 1.00 96.12 151 PHE A C 1
ATOM 1204 O O . PHE A 1 151 ? -1.583 -7.551 1.657 1.00 96.12 151 PHE A O 1
ATOM 1211 N N . ALA A 1 152 ? -2.679 -9.501 1.610 1.00 96.88 152 ALA A N 1
ATOM 1212 C CA . ALA A 1 152 ? -1.655 -10.220 2.371 1.00 96.88 152 ALA A CA 1
ATOM 1213 C C . ALA A 1 152 ? -0.279 -10.177 1.676 1.00 96.88 152 ALA A C 1
ATOM 1215 O O . ALA A 1 152 ? 0.747 -9.994 2.332 1.00 96.88 152 ALA A O 1
ATOM 1216 N N . HIS A 1 153 ? -0.248 -10.270 0.339 1.00 95.69 153 HIS A N 1
ATOM 1217 C CA . HIS A 1 153 ? 0.986 -10.077 -0.425 1.00 95.69 153 HIS A CA 1
ATOM 1218 C C . HIS A 1 153 ? 1.515 -8.647 -0.281 1.00 95.69 153 HIS A C 1
ATOM 1220 O O . HIS A 1 153 ? 2.709 -8.471 -0.045 1.00 95.69 153 HIS A O 1
ATOM 1226 N N . ALA A 1 154 ? 0.651 -7.631 -0.365 1.00 95.06 154 ALA A N 1
ATOM 1227 C CA . ALA A 1 154 ? 1.043 -6.233 -0.179 1.00 95.06 154 ALA A CA 1
ATOM 1228 C C . ALA A 1 154 ? 1.626 -5.969 1.222 1.00 95.06 154 ALA A C 1
ATOM 1230 O O . ALA A 1 154 ? 2.706 -5.391 1.348 1.00 95.06 154 ALA A O 1
ATOM 1231 N N . ALA A 1 155 ? 0.964 -6.459 2.273 1.00 95.81 155 ALA A N 1
ATOM 1232 C CA . ALA A 1 155 ? 1.402 -6.314 3.661 1.00 95.81 155 ALA A CA 1
ATOM 1233 C C . ALA A 1 155 ? 2.751 -7.000 3.946 1.00 95.81 155 ALA A C 1
ATOM 1235 O O . ALA A 1 155 ? 3.506 -6.559 4.814 1.00 95.81 155 ALA A O 1
ATOM 1236 N N . ALA A 1 156 ? 3.106 -8.036 3.181 1.00 94.88 156 ALA A N 1
ATOM 1237 C CA . ALA A 1 156 ? 4.388 -8.723 3.309 1.00 94.88 156 ALA A CA 1
ATOM 1238 C C . ALA A 1 156 ? 5.591 -7.910 2.790 1.00 94.88 156 ALA A C 1
ATOM 1240 O O . ALA A 1 156 ? 6.731 -8.352 2.964 1.00 94.88 156 ALA A O 1
ATOM 1241 N N . PHE A 1 157 ? 5.385 -6.738 2.174 1.00 92.94 157 PHE A N 1
ATOM 1242 C CA . PHE A 1 157 ? 6.467 -5.943 1.584 1.00 92.94 157 PHE A CA 1
ATOM 1243 C C . PHE A 1 157 ? 7.578 -5.592 2.581 1.00 92.94 157 PHE A C 1
ATOM 1245 O O . PHE A 1 157 ? 8.752 -5.676 2.225 1.00 92.94 157 PHE A O 1
ATOM 1252 N N . HIS A 1 158 ? 7.233 -5.291 3.840 1.00 90.88 158 HIS A N 1
ATOM 1253 C CA . HIS A 1 158 ? 8.220 -4.966 4.876 1.00 90.88 158 HIS A CA 1
ATOM 1254 C C . HIS A 1 158 ? 9.305 -6.046 5.020 1.00 90.88 158 HIS A C 1
ATOM 1256 O O . HIS A 1 158 ? 10.494 -5.741 5.031 1.00 90.88 158 HIS A O 1
ATOM 1262 N N . SER A 1 159 ? 8.907 -7.324 5.005 1.00 89.44 159 SER A N 1
ATOM 1263 C CA . SER A 1 159 ? 9.837 -8.463 5.097 1.00 89.44 159 SER A CA 1
ATOM 1264 C C . SER A 1 159 ? 10.823 -8.556 3.927 1.00 89.44 159 SER A C 1
ATOM 1266 O O . SER A 1 159 ? 11.836 -9.247 4.017 1.00 89.44 159 SER A O 1
ATOM 1268 N N . ARG A 1 160 ? 10.535 -7.861 2.821 1.00 85.19 160 ARG A N 1
ATOM 1269 C CA . ARG A 1 160 ? 11.375 -7.809 1.624 1.00 85.19 160 ARG A CA 1
ATOM 1270 C C . ARG A 1 160 ? 12.152 -6.510 1.496 1.00 85.19 160 ARG A C 1
ATOM 1272 O O . ARG A 1 160 ? 12.945 -6.401 0.567 1.00 85.19 160 ARG A O 1
ATOM 1279 N N . VAL A 1 161 ? 11.993 -5.548 2.407 1.00 79.00 161 VAL A N 1
ATOM 1280 C CA . VAL A 1 161 ? 12.703 -4.261 2.330 1.00 79.00 161 VAL A CA 1
ATOM 1281 C C . VAL A 1 161 ? 14.215 -4.470 2.228 1.00 79.00 161 VAL A C 1
ATOM 1283 O O . VAL A 1 161 ? 14.857 -3.771 1.457 1.00 79.00 161 VAL A O 1
ATOM 1286 N N . SER A 1 162 ? 14.791 -5.485 2.879 1.00 76.31 162 SER A N 1
ATOM 1287 C CA . SER A 1 162 ? 16.224 -5.804 2.771 1.00 76.31 162 SER A CA 1
ATOM 1288 C C . SER A 1 162 ? 16.680 -6.191 1.354 1.00 76.31 162 SER A C 1
ATOM 1290 O O . SER A 1 162 ? 17.748 -5.753 0.928 1.00 76.31 162 SER A O 1
ATOM 1292 N N . TYR A 1 163 ? 15.867 -6.935 0.590 1.00 76.69 163 TYR A N 1
ATOM 1293 C CA . TYR A 1 163 ? 16.133 -7.268 -0.824 1.00 76.69 163 TYR A CA 1
ATOM 1294 C C . TYR A 1 163 ? 16.259 -6.011 -1.696 1.00 76.69 163 TYR A C 1
ATOM 1296 O O . TYR A 1 163 ? 17.002 -5.972 -2.682 1.00 76.69 163 TYR A O 1
ATOM 1304 N N . TYR A 1 164 ? 15.514 -4.987 -1.306 1.00 74.50 164 TYR A N 1
ATOM 1305 C CA . TYR A 1 164 ? 15.431 -3.689 -1.946 1.00 74.50 164 TYR A CA 1
ATOM 1306 C C . TYR A 1 164 ? 16.466 -2.684 -1.403 1.00 74.50 164 TYR A C 1
ATOM 1308 O O . TYR A 1 164 ? 16.890 -1.791 -2.126 1.00 74.50 164 TYR A O 1
ATOM 131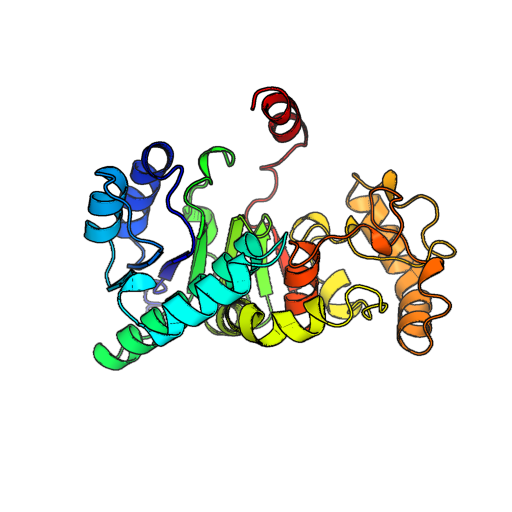6 N N . TRP A 1 165 ? 16.918 -2.858 -0.159 1.00 67.81 165 TRP A N 1
ATOM 1317 C CA . TRP A 1 165 ? 17.850 -1.976 0.545 1.00 67.81 165 TRP A CA 1
ATOM 1318 C C . TRP A 1 165 ? 19.322 -2.330 0.298 1.00 67.81 165 TRP A C 1
ATOM 1320 O O . TRP A 1 165 ? 20.142 -1.467 -0.019 1.00 67.81 165 TRP A O 1
ATOM 1330 N N . GLY A 1 166 ? 19.671 -3.610 0.457 1.00 59.47 166 GLY A N 1
ATOM 1331 C CA . GLY A 1 166 ? 21.063 -4.072 0.465 1.00 59.47 166 GLY A CA 1
ATOM 1332 C C . GLY A 1 166 ? 21.736 -4.045 -0.905 1.00 59.47 166 GLY A C 1
ATOM 1333 O O . GLY A 1 166 ? 22.957 -3.985 -0.987 1.00 59.47 166 GLY A O 1
ATOM 1334 N N . ASP A 1 167 ? 20.934 -4.048 -1.967 1.00 62.91 167 ASP A N 1
ATOM 1335 C CA . ASP A 1 167 ? 21.395 -4.097 -3.350 1.00 62.91 167 ASP A CA 1
ATOM 1336 C C . ASP A 1 167 ? 20.593 -3.121 -4.219 1.00 62.91 167 ASP A C 1
ATOM 1338 O O . ASP A 1 167 ? 20.088 -3.455 -5.292 1.00 62.91 167 ASP A O 1
ATOM 1342 N N . HIS A 1 168 ? 20.431 -1.897 -3.706 1.00 59.38 168 HIS A N 1
ATOM 1343 C CA . HIS A 1 168 ? 19.780 -0.782 -4.405 1.00 59.38 168 HIS A CA 1
ATOM 1344 C C . HIS A 1 168 ? 20.521 -0.371 -5.687 1.00 59.38 168 HIS A C 1
ATOM 1346 O O . HIS A 1 168 ? 20.032 0.492 -6.407 1.00 59.38 168 HIS A O 1
ATOM 1352 N N . LEU A 1 169 ? 21.694 -0.963 -5.951 1.00 60.53 169 LEU A N 1
ATOM 1353 C CA . LEU A 1 169 ? 22.480 -0.809 -7.171 1.00 60.53 169 LEU A CA 1
ATOM 1354 C C . LEU A 1 169 ? 22.344 -1.995 -8.135 1.00 60.53 169 LEU A C 1
ATOM 1356 O O . LEU A 1 169 ? 22.838 -1.876 -9.244 1.00 60.53 169 LEU A O 1
ATOM 1360 N N . ALA A 1 170 ? 21.694 -3.111 -7.798 1.00 71.69 170 ALA A N 1
ATOM 1361 C CA . ALA A 1 170 ? 21.454 -4.165 -8.783 1.00 71.69 170 ALA A CA 1
ATOM 1362 C C . ALA A 1 170 ? 20.152 -3.957 -9.539 1.00 71.69 170 ALA A C 1
ATOM 1364 O O . ALA A 1 170 ? 19.103 -3.685 -8.951 1.00 71.69 170 ALA A O 1
ATOM 1365 N N . PHE A 1 171 ? 20.211 -4.213 -10.845 1.00 76.88 171 PHE A N 1
ATOM 1366 C CA . PHE A 1 171 ? 19.024 -4.334 -11.675 1.00 76.88 171 PHE A CA 1
ATOM 1367 C C . PHE A 1 171 ? 18.053 -5.362 -11.078 1.00 76.88 171 PHE A C 1
ATOM 1369 O O . PHE A 1 171 ? 18.435 -6.483 -10.732 1.00 76.88 171 PHE A O 1
ATOM 1376 N N . LYS A 1 172 ? 16.784 -4.969 -10.958 1.00 82.25 172 LYS A N 1
ATOM 1377 C CA . LYS A 1 172 ? 15.702 -5.839 -10.498 1.00 82.25 172 LYS A CA 1
ATOM 1378 C C . LYS A 1 172 ? 14.852 -6.230 -11.713 1.00 82.25 172 LYS A C 1
ATOM 1380 O O . LYS A 1 172 ? 14.334 -5.325 -12.368 1.00 82.25 172 LYS A O 1
ATOM 1385 N N . PRO A 1 173 ? 14.729 -7.533 -12.034 1.00 87.31 173 PRO A N 1
ATOM 1386 C CA . PRO A 1 173 ? 13.980 -7.984 -13.202 1.00 87.31 173 PRO A CA 1
ATOM 1387 C C . PRO A 1 173 ? 12.522 -7.538 -13.175 1.00 87.31 173 PRO A C 1
ATOM 1389 O O . PRO A 1 173 ? 11.806 -7.826 -12.219 1.00 87.31 173 PRO A O 1
ATOM 1392 N N . ILE A 1 174 ? 12.064 -6.892 -14.246 1.00 88.06 174 ILE A N 1
ATOM 1393 C CA . ILE A 1 174 ? 10.707 -6.346 -14.315 1.00 88.06 174 ILE A CA 1
ATOM 1394 C C . ILE A 1 174 ? 9.715 -7.465 -14.672 1.00 88.06 174 ILE A C 1
ATOM 1396 O O . ILE A 1 174 ? 9.849 -8.053 -15.747 1.00 88.06 174 ILE A O 1
ATOM 1400 N N . PRO A 1 175 ? 8.698 -7.769 -13.844 1.00 91.38 175 PRO A N 1
ATOM 1401 C CA . PRO A 1 175 ? 7.748 -8.842 -14.146 1.00 91.38 175 PRO A CA 1
ATOM 1402 C C . PRO A 1 175 ? 6.765 -8.430 -15.257 1.00 91.38 175 PRO A C 1
ATOM 1404 O O . PRO A 1 175 ? 5.765 -7.759 -15.006 1.00 91.38 175 PRO A O 1
ATOM 1407 N N . ILE A 1 176 ? 7.048 -8.831 -16.499 1.00 91.75 176 ILE A N 1
ATOM 1408 C CA . ILE A 1 176 ? 6.371 -8.314 -17.702 1.00 91.75 176 ILE A CA 1
ATOM 1409 C C . ILE A 1 176 ? 4.898 -8.703 -17.777 1.00 91.75 176 ILE A C 1
ATOM 1411 O O . ILE A 1 176 ? 4.049 -7.827 -17.923 1.00 91.75 176 ILE A O 1
ATOM 1415 N N . ALA A 1 177 ? 4.575 -9.988 -17.626 1.00 93.38 177 ALA A N 1
ATOM 1416 C CA . ALA A 1 177 ? 3.197 -10.471 -17.716 1.00 93.38 177 ALA A CA 1
ATOM 1417 C C . ALA A 1 177 ? 2.217 -9.747 -16.761 1.00 93.38 177 ALA A C 1
ATOM 1419 O O . ALA A 1 177 ? 1.227 -9.192 -17.248 1.00 93.38 177 ALA A O 1
ATOM 1420 N N . PRO A 1 178 ? 2.462 -9.667 -15.434 1.00 94.00 178 PRO A N 1
ATOM 1421 C CA . PRO A 1 178 ? 1.569 -8.923 -14.546 1.00 94.00 178 PRO A CA 1
ATOM 1422 C C . PRO A 1 178 ? 1.600 -7.416 -14.831 1.00 94.00 178 PRO A C 1
ATOM 1424 O O . PRO A 1 178 ? 0.568 -6.762 -14.697 1.00 94.00 178 PRO A O 1
ATOM 1427 N N . MET A 1 179 ? 2.722 -6.850 -15.291 1.00 92.50 179 MET A N 1
ATOM 1428 C CA . MET A 1 179 ? 2.799 -5.429 -15.652 1.00 92.50 179 MET A CA 1
ATOM 1429 C C . MET A 1 179 ? 1.935 -5.095 -16.877 1.00 92.50 179 MET A C 1
ATOM 1431 O O . MET A 1 179 ? 1.242 -4.081 -16.876 1.00 92.50 179 MET A O 1
ATOM 1435 N N . LEU A 1 180 ? 1.889 -5.970 -17.887 1.00 92.44 180 LEU A N 1
ATOM 1436 C CA . LEU A 1 180 ? 0.999 -5.835 -19.048 1.00 92.44 180 LEU A CA 1
ATOM 1437 C C . LEU A 1 180 ? -0.484 -5.980 -18.670 1.00 92.44 180 LEU A C 1
ATOM 1439 O O . LEU A 1 180 ? -1.342 -5.318 -19.263 1.00 92.44 180 LEU A O 1
ATOM 1443 N N . ALA A 1 181 ? -0.797 -6.797 -17.661 1.00 92.69 181 ALA A N 1
ATOM 1444 C CA . ALA A 1 181 ? -2.146 -6.919 -17.103 1.00 92.69 181 ALA A CA 1
ATOM 1445 C C . ALA A 1 181 ? -2.555 -5.721 -16.220 1.00 92.69 181 ALA A C 1
ATOM 1447 O O . ALA A 1 181 ? -3.724 -5.574 -15.875 1.00 92.69 181 ALA A O 1
ATOM 1448 N N . SER A 1 182 ? -1.608 -4.852 -15.866 1.00 92.38 182 SER A N 1
ATOM 1449 C CA . SER A 1 182 ? -1.795 -3.753 -14.918 1.00 92.38 182 SER A CA 1
ATOM 1450 C C . SER A 1 182 ? -2.017 -2.409 -15.604 1.00 92.38 182 SER A C 1
ATOM 1452 O O . SER A 1 182 ? -1.494 -2.139 -16.683 1.00 92.38 182 SER A O 1
ATOM 1454 N N . HIS A 1 183 ? -2.720 -1.498 -14.948 1.00 88.56 183 HIS A N 1
ATOM 1455 C CA . HIS A 1 183 ? -2.791 -0.110 -15.379 1.00 88.56 183 HIS A CA 1
ATOM 1456 C C . HIS A 1 183 ? -1.431 0.592 -15.151 1.00 88.56 183 HIS A C 1
ATOM 1458 O O . HIS A 1 183 ? -0.996 0.690 -14.000 1.00 88.56 183 HIS A O 1
ATOM 1464 N N . PRO A 1 184 ? -0.767 1.155 -16.186 1.00 83.75 184 PRO A N 1
ATOM 1465 C CA . PRO A 1 184 ? 0.598 1.688 -16.073 1.00 83.75 184 PRO A CA 1
ATOM 1466 C C . PRO A 1 184 ? 0.820 2.723 -14.965 1.00 83.75 184 PRO A C 1
ATOM 1468 O O . PRO A 1 184 ? 1.831 2.708 -14.259 1.00 83.75 184 PRO A O 1
ATOM 1471 N N . ASN A 1 185 ? -0.159 3.612 -14.799 1.00 82.44 185 ASN A N 1
ATOM 1472 C CA . ASN A 1 185 ? -0.098 4.687 -13.814 1.00 82.44 185 ASN A CA 1
ATOM 1473 C C . ASN A 1 185 ? -0.479 4.275 -12.385 1.00 82.44 185 ASN A C 1
ATOM 1475 O O . ASN A 1 185 ? -0.156 5.022 -11.470 1.00 82.44 185 ASN A O 1
ATOM 1479 N N . ALA A 1 186 ? -1.086 3.102 -12.154 1.00 84.94 186 ALA A N 1
ATOM 1480 C CA . ALA A 1 186 ? -1.507 2.695 -10.806 1.00 84.94 186 ALA A CA 1
ATOM 1481 C C . ALA A 1 186 ? -0.314 2.555 -9.842 1.00 84.94 186 ALA A C 1
ATOM 1483 O O . ALA A 1 186 ? -0.345 3.063 -8.723 1.00 84.94 186 ALA A O 1
ATOM 1484 N N . GLY A 1 187 ? 0.757 1.901 -10.303 1.00 81.19 187 GLY A N 1
ATOM 1485 C CA . GLY A 1 187 ? 2.016 1.744 -9.565 1.00 81.19 187 GLY A CA 1
ATOM 1486 C C . GLY A 1 187 ? 3.157 2.620 -10.083 1.00 81.19 187 GLY A C 1
ATOM 1487 O O . GLY A 1 187 ? 4.312 2.333 -9.773 1.00 81.19 187 GLY A O 1
ATOM 1488 N N . ARG A 1 188 ? 2.850 3.625 -10.920 1.00 82.12 188 ARG A N 1
ATOM 1489 C CA . ARG A 1 188 ? 3.826 4.475 -11.628 1.00 82.12 188 ARG A CA 1
ATOM 1490 C C . ARG A 1 188 ? 4.950 3.666 -12.279 1.00 82.12 188 ARG A C 1
ATOM 1492 O O . ARG A 1 188 ? 6.126 3.909 -12.021 1.00 82.12 188 ARG A O 1
ATOM 1499 N N . PHE A 1 189 ? 4.617 2.695 -13.130 1.00 85.62 189 PHE A N 1
ATOM 1500 C CA . PHE A 1 189 ? 5.634 1.789 -13.686 1.00 85.62 189 PHE A CA 1
ATOM 1501 C C . PHE A 1 189 ? 6.685 2.498 -14.537 1.00 85.62 189 PHE A C 1
ATOM 1503 O O . PHE A 1 189 ? 7.811 2.028 -14.613 1.00 85.62 189 PHE A O 1
ATOM 1510 N N . HIS A 1 190 ? 6.381 3.676 -15.084 1.00 79.56 190 HIS A N 1
ATOM 1511 C CA . HIS A 1 190 ? 7.378 4.530 -15.731 1.00 79.56 190 HIS A CA 1
ATOM 1512 C C . HIS A 1 190 ? 8.523 4.954 -14.783 1.00 79.56 190 HIS A C 1
ATOM 1514 O O . HIS A 1 190 ? 9.569 5.387 -15.247 1.00 79.56 190 HIS A O 1
ATOM 1520 N N . TRP A 1 191 ? 8.386 4.814 -13.460 1.00 79.62 191 TRP A N 1
ATOM 1521 C CA . TRP A 1 191 ? 9.468 5.033 -12.488 1.00 79.62 191 TRP A CA 1
ATOM 1522 C C . TRP A 1 191 ? 10.353 3.805 -12.257 1.00 79.62 191 TRP A C 1
ATOM 1524 O O . TRP A 1 191 ? 11.307 3.888 -11.482 1.00 79.62 191 TRP A O 1
ATOM 1534 N N . PHE A 1 192 ? 10.060 2.669 -12.894 1.00 82.81 192 PHE A N 1
ATOM 1535 C CA . PHE A 1 192 ? 10.962 1.523 -12.870 1.00 82.81 192 PHE A CA 1
ATOM 1536 C C . PHE A 1 192 ? 12.232 1.826 -13.656 1.00 82.81 192 PHE A C 1
ATOM 1538 O O . PHE A 1 192 ? 12.318 2.787 -14.419 1.00 82.81 192 PHE A O 1
ATOM 1545 N N . ASN A 1 193 ? 13.231 0.981 -13.443 1.00 80.19 193 ASN A N 1
ATOM 1546 C CA . ASN A 1 193 ? 14.510 1.099 -14.106 1.00 80.19 193 ASN A CA 1
ATOM 1547 C C . ASN A 1 193 ? 14.521 0.291 -15.392 1.00 80.19 193 ASN A C 1
ATOM 1549 O O . ASN A 1 193 ? 14.492 -0.936 -15.349 1.00 80.19 193 ASN A O 1
ATOM 1553 N N . TYR A 1 194 ? 14.617 0.985 -16.517 1.00 82.94 194 TYR A N 1
ATOM 1554 C CA . TYR A 1 194 ? 14.610 0.376 -17.837 1.00 82.94 194 TYR A CA 1
ATOM 1555 C C . TYR A 1 194 ? 15.978 0.492 -18.514 1.00 82.94 194 TYR A C 1
ATOM 1557 O O . TYR A 1 194 ? 16.671 1.495 -18.313 1.00 82.94 194 TYR A O 1
ATOM 1565 N N . PRO A 1 195 ? 16.367 -0.483 -19.356 1.00 83.75 195 PRO A N 1
ATOM 1566 C CA . PRO A 1 195 ? 17.573 -0.376 -20.170 1.00 83.75 195 PRO A CA 1
ATOM 1567 C C . PRO A 1 195 ? 17.468 0.802 -21.146 1.00 83.75 195 PRO A C 1
ATOM 1569 O O . PRO A 1 195 ? 16.548 0.859 -21.962 1.00 83.75 195 PRO A O 1
ATOM 1572 N N . LYS A 1 196 ? 18.434 1.723 -21.122 1.00 79.19 196 LYS A N 1
ATOM 1573 C CA . LYS A 1 196 ? 18.469 2.929 -21.970 1.00 79.19 196 LYS A CA 1
ATOM 1574 C C . LYS A 1 196 ? 18.397 2.607 -23.458 1.00 79.19 196 LYS A C 1
ATOM 1576 O O . LYS A 1 196 ? 17.803 3.351 -24.229 1.00 79.19 196 LYS A O 1
ATOM 1581 N N . THR A 1 197 ? 19.028 1.510 -23.866 1.00 82.31 197 THR A N 1
ATOM 1582 C CA . THR A 1 197 ? 19.038 1.037 -25.257 1.00 82.31 197 THR A CA 1
ATOM 1583 C C . THR A 1 197 ? 17.641 0.676 -25.751 1.00 82.31 197 THR A C 1
ATOM 1585 O O . THR A 1 197 ? 17.342 0.855 -26.930 1.00 82.31 197 THR A O 1
ATOM 1588 N N . MET A 1 198 ? 16.784 0.201 -24.849 1.00 82.50 198 MET A N 1
ATOM 1589 C CA . MET A 1 198 ? 15.402 -0.157 -25.142 1.00 82.50 198 MET A CA 1
ATOM 1590 C C . MET A 1 198 ? 14.447 1.018 -24.908 1.00 82.50 198 MET A C 1
ATOM 1592 O O . MET A 1 198 ? 13.422 1.133 -25.562 1.00 82.50 198 MET A O 1
ATOM 1596 N N . PHE A 1 199 ? 14.791 1.916 -23.992 1.00 80.50 199 PHE A N 1
ATOM 1597 C CA . PHE A 1 199 ? 13.888 2.947 -23.501 1.00 80.50 199 PHE A CA 1
ATOM 1598 C C . PHE A 1 199 ? 14.573 4.327 -23.432 1.00 80.50 199 PHE A C 1
ATOM 1600 O O . PHE A 1 199 ? 14.722 4.893 -22.347 1.00 80.50 199 PHE A O 1
ATOM 1607 N N . PRO A 1 200 ? 15.026 4.892 -24.569 1.00 71.19 200 PRO A N 1
ATOM 1608 C CA . PRO A 1 200 ? 15.873 6.088 -24.573 1.00 71.19 200 PRO A CA 1
ATOM 1609 C C . PRO A 1 200 ? 15.148 7.373 -24.139 1.00 71.19 200 PRO A C 1
ATOM 1611 O O . PRO A 1 200 ? 15.799 8.282 -23.629 1.00 71.19 200 PRO A O 1
ATOM 1614 N N . ASP A 1 201 ? 13.822 7.433 -24.307 1.00 70.50 201 ASP A N 1
ATOM 1615 C CA . ASP A 1 201 ? 12.987 8.622 -24.070 1.00 70.50 201 ASP A CA 1
ATOM 1616 C C . ASP A 1 201 ? 11.930 8.409 -22.965 1.00 70.50 201 ASP A C 1
ATOM 1618 O O . ASP A 1 201 ? 10.874 9.044 -22.983 1.00 70.50 201 ASP A O 1
ATOM 1622 N N . LEU A 1 202 ? 12.211 7.545 -21.977 1.00 63.91 202 LEU A N 1
ATOM 1623 C CA . LEU A 1 202 ? 11.260 7.181 -20.907 1.00 63.91 202 LEU A CA 1
ATOM 1624 C C . LEU A 1 202 ? 10.685 8.401 -20.147 1.00 63.91 202 LEU A C 1
ATOM 1626 O O . LEU A 1 202 ? 9.580 8.345 -19.619 1.00 63.91 202 LEU A O 1
ATOM 1630 N N . ILE A 1 203 ? 11.420 9.521 -20.134 1.00 53.84 203 ILE A N 1
ATOM 1631 C CA . ILE A 1 203 ? 11.055 10.794 -19.482 1.00 53.84 203 ILE A CA 1
ATOM 1632 C C . ILE A 1 203 ? 9.787 11.422 -20.067 1.00 53.84 203 ILE A C 1
ATOM 1634 O O . ILE A 1 203 ? 9.113 12.203 -19.406 1.00 53.84 203 ILE A O 1
ATOM 1638 N N . ARG A 1 204 ? 9.458 11.117 -21.326 1.00 56.59 204 ARG A N 1
ATOM 1639 C CA . ARG A 1 204 ? 8.335 11.747 -22.036 1.00 56.59 204 ARG A CA 1
ATOM 1640 C C . ARG A 1 204 ? 7.017 10.992 -21.873 1.00 56.59 204 ARG A C 1
ATOM 1642 O O . ARG A 1 204 ? 6.033 11.352 -22.513 1.00 56.59 204 ARG A O 1
ATOM 1649 N N . TRP A 1 205 ? 6.994 9.931 -21.073 1.00 59.31 205 TRP A N 1
ATOM 1650 C CA . TRP A 1 205 ? 5.898 8.963 -21.035 1.00 59.31 205 TRP A CA 1
ATOM 1651 C C . TRP A 1 205 ? 4.881 9.231 -19.931 1.00 59.31 205 TRP A C 1
ATOM 1653 O O . TRP A 1 205 ? 4.453 8.318 -19.229 1.00 59.31 205 TRP A O 1
ATOM 1663 N N . ASP A 1 206 ? 4.443 10.484 -19.835 1.00 59.22 206 ASP A N 1
ATOM 1664 C CA . ASP A 1 206 ? 3.235 10.829 -19.080 1.00 59.22 206 ASP A CA 1
ATOM 1665 C C . ASP A 1 206 ? 1.957 10.335 -19.799 1.00 59.22 206 ASP A C 1
ATOM 1667 O O . ASP A 1 206 ? 0.878 10.312 -19.207 1.00 59.22 206 ASP A O 1
ATOM 1671 N N . ASP A 1 207 ? 2.067 9.901 -21.066 1.00 70.75 207 ASP A N 1
ATOM 1672 C CA . ASP A 1 207 ? 0.979 9.272 -21.819 1.00 70.75 207 ASP A CA 1
ATOM 1673 C C . ASP A 1 207 ? 0.946 7.746 -21.623 1.00 70.75 207 ASP A C 1
ATOM 1675 O O . ASP A 1 207 ? 1.819 7.001 -22.081 1.00 70.75 207 ASP A O 1
ATOM 1679 N N . GLU A 1 208 ? -0.119 7.277 -20.973 1.00 74.31 208 GLU A N 1
ATOM 1680 C CA . GLU A 1 208 ? -0.372 5.864 -20.682 1.00 74.31 208 GLU A CA 1
ATOM 1681 C C . GLU A 1 208 ? -0.398 4.986 -21.940 1.00 74.31 208 GLU A C 1
ATOM 1683 O O . GLU A 1 208 ? 0.128 3.868 -21.930 1.00 74.31 208 GLU A O 1
ATOM 1688 N N . HIS A 1 209 ? -1.011 5.484 -23.018 1.00 77.75 209 HIS A N 1
ATOM 1689 C CA . HIS A 1 209 ? -1.184 4.724 -24.253 1.00 77.75 209 HIS A CA 1
ATOM 1690 C C . HIS A 1 209 ? 0.170 4.441 -24.902 1.00 77.75 209 HIS A C 1
ATOM 1692 O O . HIS A 1 209 ? 0.458 3.294 -25.249 1.00 77.75 209 HIS A O 1
ATOM 1698 N N . SER A 1 210 ? 1.018 5.465 -24.999 1.00 80.94 210 SER A N 1
ATOM 1699 C CA . SER A 1 210 ? 2.376 5.354 -25.531 1.00 80.94 210 SER A CA 1
ATOM 1700 C C . SER A 1 210 ? 3.237 4.413 -24.689 1.00 80.94 210 SER A C 1
ATOM 1702 O O . SER A 1 210 ? 3.888 3.528 -25.244 1.00 80.94 210 SER A O 1
ATOM 1704 N N . PHE A 1 211 ? 3.183 4.529 -23.354 1.00 82.75 211 PHE A N 1
ATOM 1705 C CA . PHE A 1 211 ? 3.924 3.637 -22.456 1.00 82.75 211 PHE A CA 1
ATOM 1706 C C . PHE A 1 211 ? 3.530 2.169 -22.655 1.00 82.75 211 PHE A C 1
ATOM 1708 O O . PHE A 1 211 ? 4.384 1.298 -22.823 1.00 82.75 211 PHE A O 1
ATOM 1715 N N . ARG A 1 212 ? 2.224 1.880 -22.650 1.00 85.44 212 ARG A N 1
ATOM 1716 C CA . ARG A 1 212 ? 1.705 0.515 -22.789 1.00 85.44 212 ARG A CA 1
ATOM 1717 C C . ARG A 1 212 ? 2.023 -0.076 -24.159 1.00 85.44 212 ARG A C 1
ATOM 1719 O O . ARG A 1 212 ? 2.376 -1.255 -24.231 1.00 85.44 212 ARG A O 1
ATOM 1726 N N . ALA A 1 213 ? 1.893 0.711 -25.226 1.00 86.81 213 ALA A N 1
ATOM 1727 C CA . ALA A 1 213 ? 2.209 0.270 -26.579 1.00 86.81 213 ALA A CA 1
ATOM 1728 C C . ALA A 1 213 ? 3.688 -0.119 -26.704 1.00 86.81 213 ALA A C 1
ATOM 1730 O O . ALA A 1 213 ? 3.985 -1.219 -27.167 1.00 86.81 213 ALA A O 1
ATOM 1731 N N . GLU A 1 214 ? 4.599 0.726 -26.217 1.00 87.62 214 GLU A N 1
ATOM 1732 C CA . GLU A 1 214 ? 6.037 0.458 -26.295 1.00 87.62 214 GLU A CA 1
ATOM 1733 C C . GLU A 1 214 ? 6.447 -0.721 -25.407 1.00 87.62 214 GLU A C 1
ATOM 1735 O O . GLU A 1 214 ? 7.204 -1.593 -25.834 1.00 87.62 214 GLU A O 1
ATOM 1740 N N . LEU A 1 215 ? 5.892 -0.804 -24.192 1.00 88.25 215 LEU A N 1
ATOM 1741 C CA . LEU A 1 215 ? 6.116 -1.943 -23.310 1.00 88.25 215 LEU A CA 1
ATOM 1742 C C . LEU A 1 215 ? 5.671 -3.258 -23.961 1.00 88.25 215 LEU A C 1
ATOM 1744 O O . LEU A 1 215 ? 6.373 -4.260 -23.866 1.00 88.25 215 LEU A O 1
ATOM 1748 N N . THR A 1 216 ? 4.514 -3.252 -24.623 1.00 91.19 216 THR A N 1
ATOM 1749 C CA . THR A 1 216 ? 4.000 -4.430 -25.333 1.00 91.19 216 THR A CA 1
ATOM 1750 C C . THR A 1 216 ? 4.903 -4.786 -26.512 1.00 91.19 216 THR A C 1
ATOM 1752 O O . THR A 1 216 ? 5.234 -5.954 -26.692 1.00 91.19 216 THR A O 1
ATOM 1755 N N . ALA A 1 217 ? 5.339 -3.791 -27.289 1.00 92.06 217 ALA A N 1
ATOM 1756 C CA . ALA A 1 217 ? 6.203 -3.996 -28.449 1.00 92.06 217 ALA A CA 1
ATOM 1757 C C . ALA A 1 217 ? 7.581 -4.569 -28.077 1.00 92.06 217 ALA A C 1
ATOM 1759 O O . ALA A 1 217 ? 8.151 -5.325 -28.858 1.00 92.06 217 ALA A O 1
ATOM 1760 N N . ARG A 1 218 ? 8.096 -4.237 -26.886 1.00 91.69 218 ARG A N 1
ATOM 1761 C CA . ARG A 1 218 ? 9.423 -4.655 -26.400 1.00 91.69 218 ARG A CA 1
ATOM 1762 C C . ARG A 1 218 ? 9.387 -5.719 -25.304 1.00 91.69 218 ARG A C 1
ATOM 1764 O O . ARG A 1 218 ? 10.411 -5.962 -24.667 1.00 91.69 218 ARG A O 1
ATOM 1771 N N . ALA A 1 219 ? 8.235 -6.343 -25.059 1.00 92.06 219 ALA A N 1
ATOM 1772 C CA . ALA A 1 219 ? 8.055 -7.306 -23.973 1.00 92.06 219 ALA A CA 1
ATOM 1773 C C . ALA A 1 219 ? 9.096 -8.441 -24.028 1.00 92.06 219 ALA A C 1
ATOM 1775 O O . ALA A 1 219 ? 9.801 -8.669 -23.047 1.00 92.06 219 ALA A O 1
ATOM 1776 N N . ASP A 1 220 ? 9.263 -9.068 -25.196 1.00 92.56 220 ASP A N 1
ATOM 1777 C CA . ASP A 1 220 ? 10.207 -10.176 -25.399 1.00 92.56 220 ASP A CA 1
ATOM 1778 C C . ASP A 1 220 ? 11.674 -9.743 -25.230 1.00 92.56 220 ASP A C 1
ATOM 1780 O O . ASP A 1 220 ? 12.491 -10.477 -24.666 1.00 92.56 220 ASP A O 1
ATOM 1784 N N . GLU A 1 221 ? 12.024 -8.535 -25.688 1.00 91.69 221 GLU A N 1
ATOM 1785 C CA . GLU A 1 221 ? 13.365 -7.963 -25.509 1.00 91.69 221 GLU A CA 1
ATOM 1786 C C . GLU A 1 221 ? 13.665 -7.727 -24.025 1.00 91.69 221 GLU A C 1
ATOM 1788 O O . GLU A 1 221 ? 14.750 -8.060 -23.542 1.00 91.69 221 GLU A O 1
ATOM 1793 N N . LEU A 1 222 ? 12.689 -7.204 -23.282 1.00 89.62 222 LEU A N 1
ATOM 1794 C CA . LEU A 1 222 ? 12.828 -6.952 -21.855 1.00 89.62 222 LEU A CA 1
ATOM 1795 C C . LEU A 1 222 ? 12.862 -8.261 -21.046 1.00 89.62 222 LEU A C 1
ATOM 1797 O O . LEU A 1 222 ? 13.627 -8.366 -20.089 1.00 89.62 222 LEU A O 1
ATOM 1801 N N . GLU A 1 223 ? 12.124 -9.297 -21.457 1.00 91.50 223 GLU A N 1
ATOM 1802 C CA . GLU A 1 223 ? 12.249 -10.648 -20.890 1.00 91.50 223 GLU A CA 1
ATOM 1803 C C . GLU A 1 223 ? 13.613 -11.290 -21.178 1.00 91.50 223 GLU A C 1
ATOM 1805 O O . GLU A 1 223 ? 14.164 -12.004 -20.334 1.00 91.50 223 GLU A O 1
ATOM 1810 N N . ALA A 1 224 ? 14.190 -11.048 -22.358 1.00 90.69 224 ALA A N 1
ATOM 1811 C CA . ALA A 1 224 ? 15.556 -11.462 -22.657 1.00 90.69 224 ALA A CA 1
ATOM 1812 C C . ALA A 1 224 ? 16.564 -10.733 -21.756 1.00 90.69 224 ALA A C 1
ATOM 1814 O O . ALA A 1 224 ? 17.409 -11.389 -21.148 1.00 90.69 224 ALA A O 1
ATOM 1815 N N . TYR A 1 225 ? 16.415 -9.417 -21.584 1.00 89.50 225 TYR A N 1
ATOM 1816 C CA . TYR A 1 225 ? 17.264 -8.624 -20.693 1.00 89.50 225 TYR A CA 1
ATOM 1817 C C . TYR A 1 225 ? 17.144 -9.051 -19.225 1.00 89.50 225 TYR A C 1
ATOM 1819 O O . TYR A 1 225 ? 18.141 -9.128 -18.519 1.00 89.50 225 TYR A O 1
ATOM 1827 N N . ASN A 1 226 ? 15.944 -9.399 -18.754 1.00 89.62 226 ASN A N 1
ATOM 1828 C CA . ASN A 1 226 ? 15.737 -9.904 -17.395 1.00 89.62 226 ASN A CA 1
ATOM 1829 C C . ASN A 1 226 ? 16.549 -11.176 -17.082 1.00 89.62 226 ASN A C 1
ATOM 1831 O O . ASN A 1 226 ? 16.851 -11.425 -15.914 1.00 89.62 226 ASN A O 1
ATOM 1835 N N . ARG A 1 227 ? 16.871 -11.993 -18.096 1.00 88.62 227 ARG A N 1
ATOM 1836 C CA . ARG A 1 227 ? 17.647 -13.236 -17.943 1.00 88.62 227 ARG A CA 1
ATOM 1837 C C . ARG A 1 227 ? 19.155 -13.007 -17.950 1.00 88.62 227 ARG A C 1
ATOM 1839 O O . ARG A 1 227 ? 19.870 -13.763 -17.300 1.00 88.62 227 ARG A O 1
ATOM 1846 N N . ASP A 1 228 ? 19.609 -12.000 -18.684 1.00 86.12 228 ASP A N 1
ATOM 1847 C CA . ASP A 1 228 ? 21.017 -11.630 -18.815 1.00 86.12 228 ASP A CA 1
ATOM 1848 C C . ASP A 1 228 ? 21.137 -10.098 -18.831 1.00 86.12 228 ASP A C 1
ATOM 1850 O O . ASP A 1 228 ? 21.253 -9.483 -19.898 1.00 86.12 228 ASP A O 1
ATOM 1854 N N . PRO A 1 229 ? 20.992 -9.450 -17.658 1.00 81.19 229 PRO A N 1
ATOM 1855 C CA . PRO A 1 229 ? 21.053 -8.004 -17.585 1.00 81.19 229 PRO A CA 1
ATOM 1856 C C . PRO A 1 229 ? 22.480 -7.557 -17.893 1.00 81.19 229 PRO A C 1
ATOM 1858 O O . PRO A 1 229 ? 23.445 -8.074 -17.330 1.00 81.19 229 PRO A O 1
ATOM 1861 N N . GLY A 1 230 ? 22.603 -6.573 -18.782 1.00 76.56 230 GLY A N 1
ATOM 1862 C CA . GLY A 1 230 ? 23.880 -5.943 -19.097 1.00 76.56 230 GLY A CA 1
ATOM 1863 C C . GLY A 1 230 ? 24.441 -5.129 -17.925 1.00 76.56 230 GLY A C 1
ATOM 1864 O O . GLY A 1 230 ? 24.251 -5.428 -16.745 1.00 76.56 230 GLY A O 1
ATOM 1865 N N . SER A 1 231 ? 25.143 -4.040 -18.233 1.00 69.94 231 SER A N 1
ATOM 1866 C CA . SER A 1 231 ? 25.624 -3.140 -17.186 1.00 69.94 231 SER A CA 1
ATOM 1867 C C . SER A 1 231 ? 24.449 -2.428 -16.510 1.00 69.94 231 SER A C 1
ATOM 1869 O O . SER A 1 231 ? 23.636 -1.782 -17.165 1.00 69.94 231 SER A O 1
ATOM 1871 N N . VAL A 1 232 ? 24.403 -2.448 -15.175 1.00 64.19 232 VAL A N 1
ATOM 1872 C CA . VAL A 1 232 ? 23.450 -1.646 -14.380 1.00 64.19 232 VAL A CA 1
ATOM 1873 C C . VAL A 1 232 ? 23.524 -0.156 -14.750 1.00 64.19 232 VAL A C 1
ATOM 1875 O O . VAL A 1 232 ? 22.518 0.549 -14.709 1.00 64.19 232 VAL A O 1
ATOM 1878 N N . LEU A 1 233 ? 24.703 0.333 -15.155 1.00 64.12 233 LEU A N 1
ATOM 1879 C CA . LEU A 1 233 ? 24.907 1.735 -15.546 1.00 64.12 233 LEU A CA 1
ATOM 1880 C C . LEU A 1 233 ? 24.155 2.131 -16.818 1.00 64.12 233 LEU A C 1
ATOM 1882 O O . LEU A 1 233 ? 24.041 3.322 -17.102 1.00 64.12 233 LEU A O 1
ATOM 1886 N N . ASP A 1 234 ? 23.620 1.153 -17.545 1.00 71.44 234 ASP A N 1
ATOM 1887 C CA . ASP A 1 234 ? 22.819 1.382 -18.737 1.00 71.44 234 ASP A CA 1
ATOM 1888 C C . ASP A 1 234 ? 21.327 1.547 -18.408 1.00 71.44 234 ASP A C 1
ATOM 1890 O O . ASP A 1 234 ? 20.534 1.739 -19.324 1.00 71.44 234 ASP A O 1
ATOM 1894 N N . CYS A 1 235 ? 20.920 1.493 -17.133 1.00 72.06 235 CYS A N 1
ATOM 1895 C CA . CYS A 1 235 ? 19.523 1.636 -16.717 1.00 72.06 235 CYS A CA 1
ATOM 1896 C C . CYS A 1 235 ? 19.191 3.039 -16.173 1.00 72.06 235 CYS A C 1
ATOM 1898 O O . CYS A 1 235 ? 19.979 3.641 -15.437 1.00 72.06 235 CYS A O 1
ATOM 1900 N N . PHE A 1 236 ? 17.991 3.530 -16.497 1.00 67.12 236 PHE A N 1
ATOM 1901 C CA . PHE A 1 236 ? 17.452 4.827 -16.059 1.00 67.12 236 PHE A CA 1
ATOM 1902 C C . PHE A 1 236 ? 16.002 4.690 -15.592 1.00 67.12 236 PHE A C 1
ATOM 1904 O O . PHE A 1 236 ? 15.296 3.772 -16.015 1.00 67.12 236 PHE A O 1
ATOM 1911 N N . ASN A 1 237 ? 15.554 5.627 -14.757 1.00 64.62 237 ASN A N 1
ATOM 1912 C CA . ASN A 1 237 ? 14.144 5.772 -14.396 1.00 64.62 237 ASN A CA 1
ATOM 1913 C C . ASN A 1 237 ? 13.415 6.754 -15.343 1.00 64.62 237 ASN A C 1
ATOM 1915 O O . ASN A 1 237 ? 14.035 7.412 -16.183 1.00 64.62 237 ASN A O 1
ATOM 1919 N N . GLY A 1 238 ? 12.099 6.923 -15.173 1.00 53.53 238 GLY A N 1
ATOM 1920 C CA . GLY A 1 238 ? 11.265 7.875 -15.935 1.00 53.53 238 GLY A CA 1
ATOM 1921 C C . GLY A 1 238 ? 11.562 9.352 -15.728 1.00 53.53 238 GLY A C 1
ATOM 1922 O O . GLY A 1 238 ? 10.816 10.188 -16.212 1.00 53.53 238 GLY A O 1
ATOM 1923 N N . ARG A 1 239 ? 12.634 9.702 -15.019 1.00 58.78 239 ARG A N 1
ATOM 1924 C CA . ARG A 1 239 ? 13.160 11.069 -14.936 1.00 58.78 239 ARG A CA 1
ATOM 1925 C C . ARG A 1 239 ? 14.488 11.226 -15.664 1.00 58.78 239 ARG A C 1
ATOM 1927 O O . ARG A 1 239 ? 15.033 12.323 -15.698 1.00 58.78 239 ARG A O 1
ATOM 1934 N N . GLY A 1 240 ? 15.004 10.148 -16.261 1.00 56.25 240 GLY A N 1
ATOM 1935 C CA . GLY A 1 240 ? 16.318 10.145 -16.898 1.00 56.25 240 GLY A CA 1
ATOM 1936 C C . GLY A 1 240 ? 17.452 10.244 -15.891 1.00 56.25 240 GLY A C 1
ATOM 1937 O O . GLY A 1 240 ? 18.587 10.521 -16.277 1.00 56.25 240 GLY A O 1
ATOM 1938 N N . GLU A 1 241 ? 17.150 10.016 -14.616 1.00 62.97 241 GLU A N 1
ATOM 1939 C CA . GLU A 1 241 ? 18.137 9.905 -13.559 1.00 62.97 241 GLU A CA 1
ATOM 1940 C C . GLU A 1 241 ? 18.749 8.504 -13.638 1.00 62.97 241 GLU A C 1
ATOM 1942 O O . GLU A 1 241 ? 18.067 7.507 -13.919 1.00 62.97 241 GLU A O 1
ATOM 1947 N N . LEU A 1 242 ? 20.064 8.431 -13.435 1.00 55.69 242 LEU A N 1
ATOM 1948 C CA . LEU A 1 242 ? 20.769 7.155 -13.364 1.00 55.69 242 LEU A CA 1
ATOM 1949 C C . LEU A 1 242 ? 20.196 6.330 -12.210 1.00 55.69 242 LEU A C 1
ATOM 1951 O O . LEU A 1 242 ? 19.918 6.865 -11.139 1.00 55.69 242 LEU A O 1
ATOM 1955 N N . PHE A 1 243 ? 20.138 5.010 -12.401 1.00 52.25 243 PHE A N 1
ATOM 1956 C CA . PHE A 1 243 ? 19.736 4.001 -11.406 1.00 52.25 243 PHE A CA 1
ATOM 1957 C C . PHE A 1 243 ? 20.239 4.270 -9.970 1.00 52.25 243 PHE A C 1
ATOM 1959 O O . PHE A 1 243 ? 19.583 3.931 -8.990 1.00 52.25 243 PHE A O 1
ATOM 1966 N N . ARG A 1 244 ? 21.407 4.913 -9.849 1.00 51.62 244 ARG A N 1
ATOM 1967 C CA . ARG A 1 244 ? 22.091 5.263 -8.597 1.00 51.62 244 ARG A CA 1
ATOM 1968 C C . ARG A 1 244 ? 21.370 6.306 -7.730 1.00 51.62 244 ARG A C 1
ATOM 1970 O O . ARG A 1 244 ? 21.736 6.439 -6.568 1.00 51.62 244 ARG A O 1
ATOM 1977 N N . GLU A 1 245 ? 20.401 7.046 -8.266 1.00 51.31 245 GLU A N 1
ATOM 1978 C CA . GLU A 1 245 ? 19.727 8.149 -7.558 1.00 51.31 245 GLU A CA 1
ATOM 1979 C C . GLU A 1 245 ? 18.358 7.760 -6.969 1.00 51.31 245 GLU A C 1
ATOM 1981 O O . GLU A 1 245 ? 17.755 8.536 -6.228 1.00 51.31 245 GLU A O 1
ATOM 1986 N N . LEU A 1 246 ? 17.868 6.541 -7.230 1.00 51.53 246 LEU A N 1
ATOM 1987 C CA . LEU A 1 246 ? 16.623 6.040 -6.643 1.00 51.53 246 LEU A CA 1
ATOM 1988 C C . LEU A 1 246 ? 16.823 5.670 -5.168 1.00 51.53 246 LEU A C 1
ATOM 1990 O O . LEU A 1 246 ? 17.299 4.588 -4.826 1.00 51.53 246 LEU A O 1
ATOM 1994 N N . VAL A 1 247 ? 16.419 6.579 -4.283 1.00 53.88 247 VAL A N 1
ATOM 1995 C CA . VAL A 1 247 ? 16.544 6.422 -2.830 1.00 53.88 247 VAL A CA 1
ATOM 1996 C C . VAL A 1 247 ? 15.373 5.576 -2.276 1.00 53.88 247 VAL A C 1
ATOM 1998 O O . VAL A 1 247 ? 14.195 5.878 -2.496 1.00 53.88 247 VAL A O 1
ATOM 2001 N N . PHE A 1 248 ? 15.711 4.467 -1.607 1.00 61.88 248 PHE A N 1
ATOM 2002 C CA . PHE A 1 248 ? 14.853 3.327 -1.220 1.00 61.88 248 PHE A CA 1
ATOM 2003 C C . PHE A 1 248 ? 14.458 3.325 0.270 1.00 61.88 248 PHE A C 1
ATOM 2005 O O . PHE A 1 248 ? 15.318 3.673 1.067 1.00 61.88 248 PHE A O 1
ATOM 2012 N N . PRO A 1 249 ? 13.276 2.804 0.694 1.00 62.38 249 PRO A N 1
ATOM 2013 C CA . PRO A 1 249 ? 12.227 2.162 -0.101 1.00 62.38 249 PRO A CA 1
ATOM 2014 C C . PRO A 1 249 ? 11.234 3.165 -0.680 1.00 62.38 249 PRO A C 1
ATOM 2016 O O . PRO A 1 249 ? 10.607 3.937 0.037 1.00 62.38 249 PRO A O 1
ATOM 2019 N N . SER A 1 250 ? 11.073 3.121 -1.998 1.00 76.06 250 SER A N 1
ATOM 2020 C CA . SER A 1 250 ? 10.227 4.028 -2.766 1.00 76.06 250 SER A CA 1
ATOM 2021 C C . SER A 1 250 ? 8.967 3.319 -3.281 1.00 76.06 250 SER A C 1
ATOM 2023 O O . SER A 1 250 ? 8.875 2.094 -3.288 1.00 76.06 250 SER A O 1
ATOM 2025 N N . GLU A 1 251 ? 7.979 4.087 -3.728 1.00 81.12 251 GLU A N 1
ATOM 2026 C CA . GLU A 1 251 ? 6.767 3.574 -4.383 1.00 81.12 251 GLU A CA 1
ATOM 2027 C C . GLU A 1 251 ? 7.050 2.558 -5.525 1.00 81.12 251 GLU A C 1
ATOM 2029 O O . GLU A 1 251 ? 6.403 1.508 -5.542 1.00 81.12 251 GLU A O 1
ATOM 2034 N N . PRO A 1 252 ? 8.064 2.755 -6.398 1.00 82.38 252 PRO A N 1
ATOM 2035 C CA . PRO A 1 252 ? 8.484 1.756 -7.386 1.00 82.38 252 PRO A CA 1
ATOM 2036 C C . PRO A 1 252 ? 8.854 0.392 -6.800 1.00 82.38 252 PRO A C 1
ATOM 2038 O O . PRO A 1 252 ? 8.547 -0.643 -7.386 1.00 82.38 252 PRO A O 1
ATOM 2041 N N . ALA A 1 253 ? 9.497 0.368 -5.632 1.00 86.38 253 ALA A N 1
ATOM 2042 C CA . ALA A 1 253 ? 9.879 -0.870 -4.961 1.00 86.38 253 ALA A CA 1
ATOM 2043 C C . ALA A 1 253 ? 8.658 -1.688 -4.543 1.00 86.38 253 ALA A C 1
ATOM 2045 O O . ALA A 1 253 ? 8.614 -2.906 -4.732 1.00 86.38 253 ALA A O 1
ATOM 2046 N N . PHE A 1 254 ? 7.666 -0.992 -3.990 1.00 91.00 254 PHE A N 1
ATOM 2047 C CA . PHE A 1 254 ? 6.406 -1.586 -3.579 1.00 91.00 254 PHE A CA 1
ATOM 2048 C C . PHE A 1 254 ? 5.628 -2.105 -4.791 1.00 91.00 254 PHE A C 1
ATOM 2050 O O . PHE A 1 254 ? 5.231 -3.267 -4.806 1.00 91.00 254 PHE A O 1
ATOM 2057 N N . ALA A 1 255 ? 5.503 -1.306 -5.853 1.00 91.38 255 ALA A N 1
ATOM 2058 C CA . ALA A 1 255 ? 4.879 -1.742 -7.100 1.00 91.38 255 ALA A CA 1
ATOM 2059 C C . ALA A 1 255 ? 5.588 -2.970 -7.704 1.00 91.38 255 ALA A C 1
ATOM 2061 O O . ALA A 1 255 ? 4.935 -3.944 -8.073 1.00 91.38 255 ALA A O 1
ATOM 2062 N N . HIS A 1 256 ? 6.923 -2.986 -7.723 1.00 91.19 256 HIS A N 1
ATOM 2063 C CA . HIS A 1 256 ? 7.694 -4.150 -8.163 1.00 91.19 256 HIS A CA 1
ATOM 2064 C C . HIS A 1 256 ? 7.407 -5.390 -7.305 1.00 91.19 256 HIS A C 1
ATOM 2066 O O . HIS A 1 256 ? 7.278 -6.493 -7.830 1.00 91.19 256 HIS A O 1
ATOM 2072 N N . HIS A 1 257 ? 7.300 -5.234 -5.984 1.00 93.06 257 HIS A N 1
ATOM 2073 C CA . HIS A 1 257 ? 6.975 -6.338 -5.075 1.00 93.06 257 HIS A CA 1
ATOM 2074 C C . HIS A 1 257 ? 5.602 -6.949 -5.367 1.00 93.06 257 HIS A C 1
ATOM 2076 O O . HIS A 1 257 ? 5.466 -8.176 -5.366 1.00 93.06 257 HIS A O 1
ATOM 2082 N N . LEU A 1 258 ? 4.605 -6.110 -5.651 1.00 94.62 258 LEU A N 1
ATOM 2083 C CA . LEU A 1 258 ? 3.266 -6.557 -6.037 1.00 94.62 258 LEU A CA 1
ATOM 2084 C C . LEU A 1 258 ? 3.322 -7.384 -7.330 1.00 94.62 258 LEU A C 1
ATOM 2086 O O . LEU A 1 258 ? 2.847 -8.519 -7.350 1.00 94.62 258 LEU A O 1
ATOM 2090 N N . LEU A 1 259 ? 4.004 -6.871 -8.357 1.00 94.69 259 LEU A N 1
ATOM 2091 C CA . LEU A 1 259 ? 4.162 -7.555 -9.643 1.00 94.69 259 LEU A CA 1
ATOM 2092 C C . LEU A 1 259 ? 4.929 -8.881 -9.514 1.00 94.69 259 LEU A C 1
ATOM 2094 O O . LEU A 1 259 ? 4.512 -9.893 -10.070 1.00 94.69 259 LEU A O 1
ATOM 2098 N N . VAL A 1 260 ? 6.022 -8.922 -8.739 1.00 93.31 260 VAL A N 1
ATOM 2099 C CA . VAL A 1 260 ? 6.778 -10.165 -8.467 1.00 93.31 260 VAL A CA 1
ATOM 2100 C C . VAL A 1 260 ? 5.919 -11.184 -7.719 1.00 93.31 260 VAL A C 1
ATOM 2102 O O . VAL A 1 260 ? 6.107 -12.389 -7.872 1.00 93.31 260 VAL A O 1
ATOM 2105 N N . SER A 1 261 ? 4.965 -10.713 -6.918 1.00 94.06 261 SER A N 1
ATOM 2106 C CA . SER A 1 261 ? 3.995 -11.568 -6.230 1.00 94.06 261 SER A CA 1
ATOM 2107 C C . SER A 1 261 ? 2.881 -12.079 -7.155 1.00 94.06 261 SER A C 1
ATOM 2109 O O . SER A 1 261 ? 1.985 -12.772 -6.684 1.00 94.06 261 SER A O 1
ATOM 2111 N N . GLY A 1 262 ? 2.937 -11.762 -8.454 1.00 94.62 262 GLY A N 1
ATOM 2112 C CA . GLY A 1 262 ? 1.949 -12.159 -9.456 1.00 94.62 262 GLY A CA 1
ATOM 2113 C C . GLY A 1 262 ? 0.698 -11.284 -9.478 1.00 94.62 262 GLY A C 1
ATOM 2114 O O . GLY A 1 262 ? -0.241 -11.609 -10.197 1.00 94.62 262 GLY A O 1
ATOM 2115 N N . LEU A 1 263 ? 0.671 -10.191 -8.709 1.00 95.38 263 LEU A N 1
ATOM 2116 C CA . LEU A 1 263 ? -0.471 -9.286 -8.681 1.00 95.38 263 LEU A CA 1
ATOM 2117 C C . LEU A 1 263 ? -0.422 -8.329 -9.863 1.00 95.38 263 LEU A C 1
ATOM 2119 O O . LEU A 1 263 ? 0.637 -7.790 -10.183 1.00 95.38 263 LEU A O 1
ATOM 2123 N N . SER A 1 264 ? -1.583 -8.055 -10.451 1.00 94.50 264 SER A N 1
ATOM 2124 C CA . SER A 1 264 ? -1.752 -6.891 -11.319 1.00 94.50 264 SER A CA 1
ATOM 2125 C C . SER A 1 264 ? -2.251 -5.682 -10.523 1.00 94.50 264 SER A C 1
ATOM 2127 O O . SER A 1 264 ? -3.063 -5.814 -9.607 1.00 94.50 264 SER A O 1
ATOM 2129 N N . CYS A 1 265 ? -1.756 -4.494 -10.862 1.00 93.19 265 CYS A N 1
ATOM 2130 C CA . CYS A 1 265 ? -2.127 -3.233 -10.234 1.00 93.19 265 CYS A CA 1
ATOM 2131 C C . CYS A 1 265 ? -3.126 -2.480 -11.113 1.00 93.19 265 CYS A C 1
ATOM 2133 O O . CYS A 1 265 ? -2.816 -2.110 -12.243 1.00 93.19 265 CYS A O 1
ATOM 2135 N N . GLN A 1 266 ? -4.306 -2.202 -10.580 1.00 90.25 266 GLN A N 1
ATOM 2136 C CA . GLN A 1 266 ? -5.361 -1.434 -11.234 1.00 90.25 266 GLN A CA 1
ATOM 2137 C C . GLN A 1 266 ? -5.523 -0.081 -10.545 1.00 90.25 266 GLN A C 1
ATOM 2139 O O . GLN A 1 266 ? -5.201 0.060 -9.366 1.00 90.25 266 GLN A O 1
ATOM 2144 N N . ARG A 1 267 ? -6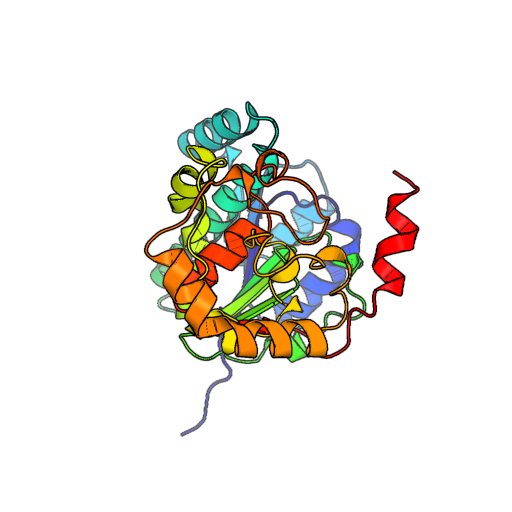.032 0.934 -11.247 1.00 85.19 267 ARG A N 1
ATOM 2145 C CA . ARG A 1 267 ? -6.341 2.217 -10.599 1.00 85.19 267 ARG A CA 1
ATOM 2146 C C . ARG A 1 267 ? -7.585 2.091 -9.737 1.00 85.19 267 ARG A C 1
ATOM 2148 O O . ARG A 1 267 ? -8.580 1.525 -10.178 1.00 85.19 267 ARG A O 1
ATOM 2155 N N . ILE A 1 268 ? -7.551 2.677 -8.540 1.00 74.25 268 ILE A N 1
ATOM 2156 C CA . ILE A 1 268 ? -8.740 2.750 -7.671 1.00 74.25 268 ILE A CA 1
ATOM 2157 C C . ILE A 1 268 ? -9.831 3.624 -8.303 1.00 74.25 268 ILE A C 1
ATOM 2159 O O . ILE A 1 268 ? -11.013 3.370 -8.095 1.00 74.25 268 ILE A O 1
ATOM 2163 N N . LEU A 1 269 ? -9.448 4.645 -9.081 1.00 63.59 269 LEU A N 1
ATOM 2164 C CA . LEU A 1 269 ? -10.370 5.609 -9.681 1.00 63.59 269 LEU A CA 1
ATOM 2165 C C . LEU A 1 269 ? -9.976 5.876 -11.143 1.00 63.59 269 LEU A C 1
ATOM 2167 O O . LEU A 1 269 ? -8.915 6.455 -11.395 1.00 63.59 269 LEU A O 1
ATOM 2171 N N . PRO A 1 270 ? -10.813 5.512 -12.129 1.00 50.09 270 PRO A N 1
ATOM 2172 C CA . PRO A 1 270 ? -10.675 6.037 -13.481 1.00 50.09 270 PRO A CA 1
ATOM 2173 C C . PRO A 1 270 ? -10.915 7.559 -13.453 1.00 50.09 270 PRO A C 1
ATOM 2175 O O . PRO A 1 270 ? -12.016 8.002 -13.138 1.00 50.09 270 PRO A O 1
ATOM 2178 N N . GLY A 1 271 ? -9.894 8.364 -13.767 1.00 42.50 271 GLY A N 1
ATOM 2179 C CA . GLY A 1 271 ? -10.056 9.799 -14.059 1.00 42.50 271 GLY A CA 1
ATOM 2180 C C . GLY A 1 271 ? -9.755 10.808 -12.942 1.00 42.50 271 GLY A C 1
ATOM 2181 O O . GLY A 1 271 ? -9.953 11.995 -13.166 1.00 42.50 271 GLY A O 1
ATOM 2182 N N . LEU A 1 272 ? -9.253 10.400 -11.768 1.00 39.59 272 LEU A N 1
ATOM 2183 C CA . LEU A 1 272 ? -9.113 11.331 -10.631 1.00 39.59 272 LEU A CA 1
ATOM 2184 C C . LEU A 1 272 ? -7.787 12.107 -10.549 1.00 39.59 272 LEU A C 1
ATOM 2186 O O . LEU A 1 272 ? -7.629 12.973 -9.696 1.00 39.59 272 LEU A O 1
ATOM 2190 N N . LEU A 1 273 ? -6.827 11.818 -11.425 1.00 41.16 273 LEU A N 1
ATOM 2191 C CA . LEU A 1 273 ? -5.575 12.571 -11.492 1.00 41.16 273 LEU A CA 1
ATOM 2192 C C . LEU A 1 273 ? -5.291 12.915 -12.948 1.00 41.16 273 LEU A C 1
ATOM 2194 O O . LEU A 1 273 ? -4.553 12.204 -13.626 1.00 41.16 273 LEU A O 1
ATOM 2198 N N . GLU A 1 274 ? -5.883 14.007 -13.429 1.00 38.62 274 GLU A N 1
ATOM 2199 C CA . GLU A 1 274 ? -5.156 14.809 -14.406 1.00 38.62 274 GLU A CA 1
ATOM 2200 C C . GLU A 1 274 ? -3.975 15.480 -13.671 1.00 38.62 274 GLU A C 1
ATOM 2202 O O . GLU A 1 274 ? -4.152 15.952 -12.542 1.00 38.62 274 GLU A O 1
ATOM 2207 N N . PRO A 1 275 ? -2.764 15.530 -14.258 1.00 40.16 275 PRO A N 1
ATOM 2208 C CA . PRO A 1 275 ? -1.538 15.994 -13.590 1.00 40.16 275 PRO A CA 1
ATOM 2209 C C . PRO A 1 275 ? -1.589 17.411 -12.987 1.00 40.16 275 PRO A C 1
ATOM 2211 O O . PRO A 1 275 ? -0.701 17.782 -12.217 1.00 40.16 275 PRO A O 1
ATOM 2214 N N . ALA A 1 276 ? -2.608 18.209 -13.320 1.00 37.56 276 ALA A N 1
ATOM 2215 C CA . ALA A 1 276 ? -2.712 19.617 -12.956 1.00 37.56 276 ALA A CA 1
ATOM 2216 C C . ALA A 1 276 ? -2.741 19.871 -11.435 1.00 37.56 276 ALA A C 1
ATOM 2218 O O . ALA A 1 276 ? -2.151 20.846 -10.978 1.00 37.56 276 ALA A O 1
ATOM 2219 N N . CYS A 1 277 ? -3.340 18.990 -10.623 1.00 34.19 277 CYS A N 1
ATOM 2220 C CA . CYS A 1 277 ? -3.521 19.265 -9.188 1.00 34.19 277 CYS A CA 1
ATOM 2221 C C . CYS A 1 277 ? -2.331 18.887 -8.285 1.00 34.19 277 CYS A C 1
ATOM 2223 O O . CYS A 1 277 ? -2.296 19.304 -7.132 1.00 34.19 277 CYS A O 1
ATOM 2225 N N . LEU A 1 278 ? -1.341 18.124 -8.769 1.00 39.50 278 LEU A N 1
ATOM 2226 C CA . LEU A 1 278 ? -0.200 17.684 -7.941 1.00 39.50 278 LEU A CA 1
ATOM 2227 C C . LEU A 1 278 ? 1.049 18.575 -8.071 1.00 39.50 278 LEU A C 1
ATOM 2229 O O . LEU A 1 278 ? 1.996 18.417 -7.296 1.00 39.50 278 LEU A O 1
ATOM 2233 N N . MET A 1 279 ? 1.072 19.494 -9.041 1.00 37.38 279 MET A N 1
ATOM 2234 C CA . MET A 1 279 ? 2.251 20.305 -9.376 1.00 37.38 279 MET A CA 1
ATOM 2235 C C . MET A 1 279 ? 2.296 21.672 -8.676 1.00 37.38 279 MET A C 1
ATOM 2237 O O . MET A 1 279 ? 3.388 22.215 -8.502 1.00 37.38 279 MET A O 1
ATOM 2241 N N . GLU A 1 280 ? 1.159 22.242 -8.269 1.00 35.72 280 GLU A N 1
ATOM 2242 C CA . GLU A 1 280 ? 1.131 23.625 -7.761 1.00 35.72 280 GLU A CA 1
ATOM 2243 C C . GLU A 1 280 ? 1.557 23.750 -6.290 1.00 35.72 280 GLU A C 1
ATOM 2245 O O . GLU A 1 280 ? 2.196 24.735 -5.924 1.00 35.72 280 GLU A O 1
ATOM 2250 N N . ASP A 1 281 ? 1.333 22.722 -5.467 1.00 38.12 281 ASP A N 1
ATOM 2251 C CA . ASP A 1 281 ? 1.509 22.840 -4.009 1.00 38.12 281 ASP A CA 1
ATOM 2252 C C . ASP A 1 281 ? 2.899 22.412 -3.493 1.00 38.12 281 ASP A C 1
ATOM 2254 O O . ASP A 1 281 ? 3.270 22.676 -2.352 1.00 38.12 281 ASP A O 1
ATOM 2258 N N . ARG A 1 282 ? 3.747 21.809 -4.342 1.00 38.22 282 ARG A N 1
ATOM 2259 C CA . ARG A 1 282 ? 5.137 21.458 -3.968 1.00 38.22 282 ARG A CA 1
ATOM 2260 C C . ARG A 1 282 ? 6.099 22.653 -3.940 1.00 38.22 282 ARG A C 1
ATOM 2262 O O . ARG A 1 282 ? 7.283 22.464 -3.677 1.00 38.22 282 ARG A O 1
ATOM 2269 N N . ARG A 1 283 ? 5.625 23.870 -4.230 1.00 35.41 283 ARG A N 1
ATOM 2270 C CA . ARG A 1 283 ? 6.430 25.106 -4.167 1.00 35.41 283 ARG A CA 1
ATOM 2271 C C . ARG A 1 283 ? 6.213 25.920 -2.888 1.00 35.41 283 ARG A C 1
ATOM 2273 O O . ARG A 1 283 ? 6.795 26.996 -2.774 1.00 35.41 283 ARG A O 1
ATOM 2280 N N . GLN A 1 284 ? 5.399 25.437 -1.947 1.00 28.88 284 GLN A N 1
ATOM 2281 C CA . GLN A 1 284 ? 5.115 26.134 -0.689 1.00 28.88 284 GLN A CA 1
ATOM 2282 C C . GLN A 1 284 ? 5.186 25.204 0.534 1.00 28.88 284 GLN A C 1
ATOM 2284 O O . GLN A 1 284 ? 4.244 25.142 1.315 1.00 28.88 284 GLN A O 1
ATOM 2289 N N . VAL A 1 285 ? 6.304 24.495 0.722 1.00 33.94 285 VAL A N 1
ATOM 2290 C CA . VAL A 1 285 ? 6.758 24.012 2.044 1.00 33.94 285 VAL A CA 1
ATOM 2291 C C . VAL A 1 285 ? 8.274 24.117 2.110 1.00 33.94 285 VAL A C 1
ATOM 2293 O O . VAL A 1 285 ? 8.921 23.645 1.148 1.00 33.94 285 VAL A O 1
#

Organism: NCBI:txid2774190

Sequence (285 aa):
MTTTAPRIAIIVSGQTRCIDRTLHLFRGWTETADLFVVTNRAEDAAQKELLGLAKAWRFIEDDSALAEEEAALLTHPEGGKAAQWLKLAEAWRLLEAYEAEHDIRYDAVYKLRTDLHYVPDARLDHVRHLASPDEIFMESDLVFGGSRKAFAHAAAFHSRVSYYWGDHLAFKPIPIAPMLASHPNAGRFHWFNYPKTMFPDLIRWDDEHSFRAELTARADELEAYNRDPGSVLDCFNGRGELFRELVFPSEPAFAHHLLVSGLSCQRILPGLLEPACLMEDRRQV

Radius of gyration: 19.32 Å; chains: 1; bounding box: 54×44×52 Å

=== Feature glossary ===
The features interleaved in this record are:

— What the protein is —

Sequence gives the chain of amino acids in standard one-letter code (A=alanine, C=cysteine, …, Y=tyrosine), read N→C. It is the only feature that is directly encoded by the gene; all structural features are derived from the folded form of this sequence.

Database cross-references. InterPro integrates a dozen domain/family signature databases into unified entries with residue-range hits. GO terms attach function/process/location labels with evidence codes. CATH codes position the fold in a four-level structural taxonomy. Organism is the NCBI-taxonomy species name.

— Where its atoms are —

Atomic coordinates in PDBx/mmCIF format — the same representation the Protein Data Bank distributes. Each line of the _atom_site loop places one backbone atom in Cartesian space (units: ångströms, origin: arbitrary).

The six renders are orthographic views along the three Cartesian axes in both directions. Representation (cartoon, sticks, or surface) and color scheme (sequence-rainbow or by-chain) vary across proteins so the training set covers all the common visualization conventions.

— Local backbone conformation —

Eight-state secondary structure (DSSP): H is the canonical α-helix, G the tighter 3₁₀-helix, I the wider π-helix; E/B are β-structure, T and S are turns and bends, and '-' is everything else. DSSP derives these from the pattern of main-chain N–H···O=C hydrogen bonds, not from the sequence.

P-SEA three-state annotation labels each residue as helix, strand, or coil based purely on the geometry of the Cα trace. It serves as a fallback when the full backbone (and thus DSSP) is unavailable.

The φ/ψ torsion pair specifies the backbone conformation at each residue. φ rotates about the N–Cα bond, ψ about the Cα–C bond. Steric clashes forbid most of the (φ, ψ) plane — the allowed regions (α-helix basin, β-sheet basin, left-handed helix) are the Ramachandran-allowed regions.

— Global shape and packing —

The geometric summary reports three shape descriptors. Rg (radius of gyration) measures how spread out the Cα atoms are about their centre of mass; compact globular proteins have small Rg, elongated or unfolded ones large. Cα contacts (<8 Å, |i−j|>4) count long-range residue pairs in spatial proximity — high for tightly packed folds, near zero for rods or random coil. The bounding-box extents give the protein's footprint along x, y, z in Å.

Solvent-accessible surface area (SASA) is the area in Å² traced out by the centre of a 1.4 Å probe sphere (a water molecule) rolled over the protein's van der Waals surface (Shrake–Rupley / Lee–Richards construction). Buried residues have near-zero SASA; fully exposed residues can exceed 200 Å². The total SASA scales roughly with the number of surface residues.

The contact map is a binary N×N matrix image: pixel (i, j) is dark where Cα_i and Cα_j are within 8 Å and |i−j|>4. Because the |i−j|>4 filter removes local helical contacts, off-diagonal stripes parallel to the main diagonal indicate parallel β-sheets; stripes perpendicular to it indicate antiparallel β-sheets. The Ramachandran plot scatters every residue's (φ, ψ) pair against the sterically allowed regions. The PAE heatmap renders the predicted-aligned-error matrix.

— Structural neighborhood —

3Di is Foldseek's structural alphabet. Each residue is assigned one of twenty discrete states based on how its Cα sits relative to its spatial (not sequential) neighbors. Aligning 3Di strings finds structural homologs roughly as well as full 3D superposition, but orders of magnitude faster.

Nearest PDB neighbors are the top structural matches found by Foldseek when searching this structure against the entire Protein Data Bank. Each hit reports a TM-score (0 to 1; >0.5 almost always implies the same fold) and an E-value. These are *structural* homologs — they may share no detectable sequence similarity.

— Confidence and disorder —

For AlphaFold models, the B-factor field carries pLDDT — the model's own estimate of local accuracy on a 0–100 scale. Regions with pLDDT<50 should be treated as essentially unmodeled; they often correspond to intrinsically disordered segments.

Crystallographic B-factors measure how much each atom's electron density is smeared out, in Å². They rise in mobile loops and surface residues and fall in the buried interior. In AlphaFold models this column is repurposed to hold pLDDT instead.

Predicted aligned error is AlphaFold's pairwise confidence. Unlike pLDDT (per-residue), PAE is per-residue-pair and captures whether two parts of the structure are correctly placed relative to each other. Units are ångströms of expected positional error.